Protein AF-A0A7V9B1D2-F1 (afdb_monomer_lite)

Secondary structure (DSSP, 8-state):
--EEE--SEE-STTHHHHHHHHHHHHHHHHHHH---EEEEES---SSSEEHHHHHHHHHHS-TT---EEEEEE-HHHHHTSS-HHHHHHHHHHHHHHTT-EEEEETTS---TTS-HHHHHHHHTTTEEEEEEE--------HHHHHHHHHHHHHHHTT--SEEEEEPPP-TT--HHHHHHHHHHHHHHHHHHHHHHHHHHHHHHH-GGGG--TT-----

Radius of gyration: 19.44 Å; chains: 1; bounding box: 44×59×49 Å

Foldseek 3Di:
DAEEEDEQFQDDPPLVVVLVVVVVVQVCCQVPVVHQEYEYEPDDDDDGHGVPVVVVCVVPVDPDRNYAYEYEDELQVLLPDPDSPVVLVVRVVVCVVVVHAYEYELQPQHALSRPLLVSCVSRQVRYAEYEDEPDPDPDDDRSNVSVVVNVVSCVVVVPPHYYHYDFDDPPPDDPVVVVVSVVVVVVVVVVVVVVVVVLVVVCVVPVVSVDDPDDDDDD

Structure (mmCIF, N/CA/C/O backbone):
data_AF-A0A7V9B1D2-F1
#
_entry.id   AF-A0A7V9B1D2-F1
#
loop_
_atom_site.group_PDB
_atom_site.id
_atom_site.type_symbol
_atom_site.label_atom_id
_atom_site.label_alt_id
_atom_site.label_comp_id
_atom_site.label_asym_id
_atom_site.label_entity_id
_atom_site.label_seq_id
_atom_site.pdbx_PDB_ins_code
_atom_site.Cartn_x
_atom_site.Cartn_y
_atom_site.Cartn_z
_atom_site.occupancy
_atom_site.B_iso_or_equiv
_atom_site.auth_seq_id
_atom_site.auth_comp_id
_atom_site.auth_asym_id
_atom_site.auth_atom_id
_atom_site.pdbx_PDB_model_num
ATOM 1 N N . MET A 1 1 ? -15.158 1.309 -1.929 1.00 71.38 1 MET A N 1
ATOM 2 C CA . MET A 1 1 ? -13.691 1.499 -2.055 1.00 71.38 1 MET A CA 1
ATOM 3 C C . MET A 1 1 ? -13.109 1.530 -0.649 1.00 71.38 1 MET A C 1
ATOM 5 O O . MET A 1 1 ? -13.498 2.414 0.092 1.00 71.38 1 MET A O 1
ATOM 9 N N . ARG A 1 2 ? -12.258 0.577 -0.236 1.00 85.56 2 ARG A N 1
ATOM 10 C CA . ARG A 1 2 ? -11.758 0.503 1.160 1.00 85.56 2 ARG A CA 1
ATOM 11 C C . ARG A 1 2 ? -10.474 1.305 1.392 1.00 85.56 2 ARG A C 1
ATOM 13 O O . ARG A 1 2 ? -10.312 1.877 2.469 1.00 85.56 2 ARG A O 1
ATOM 20 N N . SER A 1 3 ? -9.610 1.399 0.385 1.00 89.56 3 SER A N 1
ATOM 21 C CA . SER A 1 3 ? -8.355 2.150 0.434 1.00 89.56 3 SER A CA 1
ATOM 22 C C . SER A 1 3 ? -8.165 3.042 -0.796 1.00 89.56 3 SER A C 1
ATOM 24 O O . SER A 1 3 ? -8.776 2.808 -1.839 1.00 89.56 3 SER A O 1
ATOM 26 N N . CYS A 1 4 ? -7.342 4.085 -0.666 1.00 90.69 4 CYS A N 1
ATOM 27 C CA . CYS A 1 4 ? -7.021 5.019 -1.744 1.00 90.69 4 CYS A CA 1
ATOM 28 C C . CYS A 1 4 ? -5.531 5.373 -1.713 1.00 90.69 4 CYS A C 1
ATOM 30 O O . CYS A 1 4 ? -5.029 5.852 -0.698 1.00 90.69 4 CYS A O 1
ATOM 32 N N . TRP A 1 5 ? -4.834 5.137 -2.824 1.00 91.44 5 TRP A N 1
ATOM 33 C CA . TRP A 1 5 ? -3.423 5.479 -2.996 1.00 91.44 5 TRP A CA 1
ATOM 34 C C . TRP A 1 5 ? -3.311 6.876 -3.590 1.00 91.44 5 TRP A C 1
ATOM 36 O O . TRP A 1 5 ? -3.848 7.134 -4.666 1.00 91.44 5 TRP A O 1
ATOM 46 N N . LEU A 1 6 ? -2.619 7.771 -2.894 1.00 90.81 6 LEU A N 1
ATOM 47 C CA . LEU A 1 6 ? -2.444 9.155 -3.316 1.00 90.81 6 LEU A CA 1
ATOM 48 C C . LEU A 1 6 ? -0.975 9.430 -3.652 1.00 90.81 6 LEU A C 1
ATOM 50 O O . LEU A 1 6 ? -0.085 8.811 -3.070 1.00 90.81 6 LEU A O 1
ATOM 54 N N . PRO A 1 7 ? -0.685 10.373 -4.564 1.00 89.19 7 PRO A N 1
ATOM 55 C CA . PRO A 1 7 ? 0.686 10.804 -4.785 1.00 89.19 7 PRO A CA 1
ATOM 56 C C . PRO A 1 7 ? 1.214 11.522 -3.539 1.00 89.19 7 PRO A C 1
ATOM 58 O O . PRO A 1 7 ? 0.466 12.213 -2.848 1.00 89.19 7 PRO A O 1
ATOM 61 N N . ALA A 1 8 ? 2.516 11.429 -3.275 1.00 87.50 8 ALA A N 1
ATOM 62 C CA . ALA A 1 8 ? 3.118 12.187 -2.179 1.00 87.50 8 ALA A CA 1
ATOM 63 C C . ALA A 1 8 ? 3.155 13.703 -2.468 1.00 87.50 8 ALA A C 1
ATOM 65 O O . ALA A 1 8 ? 3.011 14.506 -1.544 1.00 87.50 8 ALA A O 1
ATOM 66 N N . ILE A 1 9 ? 3.266 14.105 -3.744 1.00 89.25 9 ILE A N 1
ATOM 67 C CA . ILE A 1 9 ? 3.174 15.503 -4.192 1.00 89.25 9 ILE A CA 1
ATOM 68 C C . ILE A 1 9 ? 2.213 15.620 -5.379 1.00 89.25 9 ILE A C 1
ATOM 70 O O . ILE A 1 9 ? 2.335 14.899 -6.366 1.00 89.25 9 ILE A O 1
ATOM 74 N N . VAL A 1 10 ? 1.304 16.596 -5.325 1.00 86.56 10 VAL A N 1
ATOM 75 C CA . VAL A 1 10 ? 0.550 17.052 -6.503 1.00 86.56 10 VAL A CA 1
ATOM 76 C C . VAL A 1 10 ? 1.323 18.205 -7.146 1.00 86.56 10 VAL A C 1
ATOM 78 O O . VAL A 1 10 ? 1.292 19.331 -6.649 1.00 86.56 10 VAL A O 1
ATOM 81 N N . GLY A 1 11 ? 2.056 17.918 -8.225 1.00 86.69 11 GLY A N 1
ATOM 82 C CA . GLY A 1 11 ? 2.865 18.892 -8.977 1.00 86.69 11 GLY A CA 1
ATOM 83 C C . GLY A 1 11 ? 2.143 19.486 -10.191 1.00 86.69 11 GLY A C 1
ATOM 84 O O . GLY A 1 11 ? 1.013 19.099 -10.482 1.00 86.69 11 GLY A O 1
ATOM 85 N N . GLY A 1 12 ? 2.794 20.410 -10.911 1.00 84.62 12 GLY A N 1
ATOM 86 C CA . GLY A 1 12 ? 2.327 20.984 -12.187 1.00 84.62 12 GLY A CA 1
ATOM 87 C C . GLY A 1 12 ? 1.407 22.220 -12.081 1.00 84.62 12 GLY A C 1
ATOM 88 O O . GLY A 1 12 ? 1.057 22.647 -10.975 1.00 84.62 12 GLY A O 1
ATOM 89 N N . PRO A 1 13 ? 0.965 22.799 -13.218 1.00 81.94 13 PRO A N 1
ATOM 90 C CA . PRO A 1 13 ? 0.071 23.964 -13.232 1.00 81.94 13 PRO A CA 1
ATOM 91 C C . PRO A 1 13 ? -1.239 23.633 -12.514 1.00 81.94 13 PRO A C 1
ATOM 93 O O . PRO A 1 13 ? -1.718 22.510 -12.625 1.00 81.94 13 PRO A O 1
ATOM 96 N N . PHE A 1 14 ? -1.821 24.563 -11.754 1.00 87.38 14 PHE A N 1
ATOM 97 C CA . PHE A 1 14 ? -3.037 24.332 -10.949 1.00 87.38 14 PHE A CA 1
ATOM 98 C C . PHE A 1 14 ? -2.928 23.237 -9.865 1.00 87.38 14 PHE A C 1
ATOM 100 O O . PHE A 1 14 ? -3.953 22.718 -9.415 1.00 87.38 14 PHE A O 1
ATOM 107 N N . ALA A 1 15 ? -1.717 22.900 -9.400 1.00 85.62 15 ALA A N 1
ATOM 108 C CA . ALA A 1 15 ? -1.479 21.905 -8.345 1.00 85.62 15 ALA A CA 1
ATOM 109 C C . ALA A 1 15 ? -2.408 22.056 -7.125 1.00 85.62 15 ALA A C 1
ATOM 111 O O . ALA A 1 15 ? -3.009 21.081 -6.682 1.00 85.62 15 ALA A O 1
ATOM 112 N N . ARG A 1 16 ? -2.606 23.288 -6.632 1.00 87.75 16 ARG A N 1
ATOM 113 C CA . ARG A 1 16 ? -3.509 23.581 -5.502 1.00 87.75 16 ARG A CA 1
ATOM 114 C C . ARG A 1 16 ? -4.964 23.202 -5.785 1.00 87.75 16 ARG A C 1
ATOM 116 O O . ARG A 1 16 ? -5.611 22.598 -4.936 1.00 87.75 16 ARG A O 1
ATOM 123 N N . ARG A 1 17 ? -5.473 23.506 -6.986 1.00 84.81 17 ARG A N 1
ATOM 124 C CA . ARG A 1 17 ? -6.851 23.175 -7.386 1.00 84.81 17 ARG A CA 1
ATOM 125 C C . ARG A 1 17 ? -7.045 21.662 -7.497 1.00 84.81 17 ARG A C 1
ATOM 127 O O . ARG A 1 17 ? -8.066 21.156 -7.037 1.00 84.81 17 ARG A O 1
ATOM 134 N N . ARG A 1 18 ? -6.065 20.940 -8.057 1.00 86.00 18 ARG A N 1
ATOM 135 C CA . ARG A 1 18 ? -6.087 19.467 -8.116 1.00 86.00 18 ARG A CA 1
ATOM 136 C C . ARG A 1 18 ? -5.995 18.832 -6.735 1.00 86.00 18 ARG A C 1
ATOM 138 O O . ARG A 1 18 ? -6.777 17.934 -6.454 1.00 86.00 18 ARG A O 1
ATOM 145 N N . ALA A 1 19 ? -5.110 19.323 -5.868 1.00 87.56 19 ALA A N 1
ATOM 146 C CA . ALA A 1 19 ? -5.020 18.854 -4.490 1.00 87.56 19 ALA A CA 1
ATOM 147 C C . ALA A 1 19 ? -6.359 19.050 -3.761 1.00 87.56 19 ALA A C 1
ATOM 149 O O . ALA A 1 19 ? -6.890 18.102 -3.198 1.00 87.56 19 ALA A O 1
ATOM 150 N N . ALA A 1 20 ? -6.982 20.229 -3.869 1.00 87.44 20 ALA A N 1
ATOM 151 C CA . ALA A 1 20 ? -8.301 20.477 -3.285 1.00 87.44 20 ALA A CA 1
ATOM 152 C C . ALA A 1 20 ? -9.392 19.543 -3.844 1.00 87.44 20 ALA A C 1
ATOM 154 O O . ALA A 1 20 ? -10.218 19.039 -3.084 1.00 87.44 20 ALA A O 1
ATOM 155 N N . ALA A 1 21 ? -9.395 19.281 -5.155 1.00 85.69 21 ALA A N 1
ATOM 156 C CA . ALA A 1 21 ? -10.324 18.332 -5.768 1.00 85.69 21 ALA A CA 1
ATOM 157 C C . ALA A 1 21 ? -10.107 16.897 -5.264 1.00 85.69 21 ALA A C 1
ATOM 159 O O . ALA A 1 21 ? -11.077 16.209 -4.955 1.00 85.69 21 ALA A O 1
ATOM 160 N N . LEU A 1 22 ? -8.850 16.478 -5.115 1.00 87.56 22 LEU A N 1
ATOM 161 C CA . LEU A 1 22 ? -8.482 15.168 -4.586 1.00 87.56 22 LEU A CA 1
ATOM 162 C C . LEU A 1 22 ? -8.942 14.991 -3.133 1.00 87.56 22 LEU A C 1
ATOM 164 O O . LEU A 1 22 ? -9.470 13.943 -2.781 1.00 87.56 22 LEU A O 1
ATOM 168 N N . LEU A 1 23 ? -8.823 16.026 -2.297 1.00 88.94 23 LEU A N 1
ATOM 169 C CA . LEU A 1 23 ? -9.327 15.978 -0.920 1.00 88.94 23 LEU A CA 1
ATOM 170 C C . LEU A 1 23 ? -10.852 15.895 -0.861 1.00 88.94 23 LEU A C 1
ATOM 172 O O . LEU A 1 23 ? -11.381 15.186 -0.009 1.00 88.94 23 LEU A O 1
ATOM 176 N N . ARG A 1 24 ? -11.565 16.604 -1.748 1.00 87.31 24 ARG A N 1
ATOM 177 C CA . ARG A 1 24 ? -13.027 16.463 -1.854 1.00 87.31 24 ARG A CA 1
ATOM 178 C C . ARG A 1 24 ? -13.403 15.034 -2.226 1.00 87.31 24 ARG A C 1
ATOM 180 O O . ARG A 1 24 ? -14.201 14.435 -1.523 1.00 87.31 24 ARG A O 1
ATOM 187 N N . PHE A 1 25 ? -12.738 14.462 -3.230 1.00 88.62 25 PHE A N 1
ATOM 188 C CA . PHE A 1 25 ? -12.923 13.060 -3.606 1.00 88.62 25 PHE A CA 1
ATOM 189 C C . PHE A 1 25 ? -12.678 12.101 -2.431 1.00 88.62 25 PHE A C 1
ATOM 191 O O . PHE A 1 25 ? -13.460 11.182 -2.209 1.00 88.62 25 PHE A O 1
ATOM 198 N N . VAL A 1 26 ? -11.622 12.322 -1.646 1.00 89.19 26 VAL A N 1
ATOM 199 C CA . VAL A 1 26 ? -11.320 11.511 -0.457 1.00 89.19 26 VAL A CA 1
ATOM 200 C C . VAL A 1 26 ? -12.423 11.623 0.600 1.00 89.19 26 VAL A C 1
ATOM 202 O O . VAL A 1 26 ? -12.823 10.605 1.164 1.00 89.19 26 VAL A O 1
ATOM 205 N N . ARG A 1 27 ? -12.936 12.833 0.860 1.00 87.81 27 ARG A N 1
ATOM 206 C CA . ARG A 1 27 ? -14.052 13.056 1.797 1.00 87.81 27 ARG A CA 1
ATOM 207 C C . ARG A 1 27 ? -15.324 12.364 1.315 1.00 87.81 27 ARG A C 1
ATOM 209 O O . ARG A 1 27 ? -15.895 11.576 2.060 1.00 87.81 27 ARG A O 1
ATOM 216 N N . ASP A 1 28 ? -15.691 12.557 0.053 1.00 87.06 28 ASP A N 1
ATOM 217 C CA . ASP A 1 28 ? -16.855 11.901 -0.548 1.00 87.06 28 ASP A CA 1
ATOM 218 C C . ASP A 1 28 ? -16.710 10.373 -0.514 1.00 87.06 28 ASP A C 1
ATOM 220 O O . ASP A 1 28 ? -17.645 9.653 -0.166 1.00 87.06 28 ASP A O 1
ATOM 224 N N . GLY A 1 29 ? -15.511 9.860 -0.807 1.00 87.44 29 GLY A N 1
ATOM 225 C CA . GLY A 1 29 ? -15.194 8.438 -0.730 1.00 87.44 29 GLY A CA 1
ATOM 226 C C . GLY A 1 29 ? -15.316 7.876 0.688 1.00 87.44 29 GLY A C 1
ATOM 227 O O . GLY A 1 29 ? -15.804 6.759 0.868 1.00 87.44 29 GLY A O 1
ATOM 228 N N . ARG A 1 30 ? -14.913 8.643 1.705 1.00 87.75 30 ARG A N 1
ATOM 229 C CA . ARG A 1 30 ? -15.073 8.287 3.124 1.00 87.75 30 ARG A CA 1
ATOM 230 C C . ARG A 1 30 ? -16.545 8.235 3.515 1.00 87.75 30 ARG A C 1
ATOM 232 O O . ARG A 1 30 ? -16.970 7.242 4.107 1.00 87.75 30 ARG A O 1
ATOM 239 N N . ASP A 1 31 ? -17.291 9.275 3.162 1.00 86.44 31 ASP A N 1
ATOM 240 C CA . ASP A 1 31 ? -18.655 9.498 3.644 1.00 86.44 31 ASP A CA 1
ATOM 241 C C . ASP A 1 31 ? -19.678 8.630 2.900 1.00 86.44 31 ASP A C 1
ATOM 243 O O . ASP A 1 31 ? -20.652 8.180 3.496 1.00 86.44 31 ASP A O 1
ATOM 247 N N . ARG A 1 32 ? -19.444 8.343 1.612 1.00 85.81 32 ARG A N 1
ATOM 248 C CA . ARG A 1 32 ? -20.411 7.644 0.747 1.00 85.81 32 ARG A CA 1
ATOM 249 C C . ARG A 1 32 ?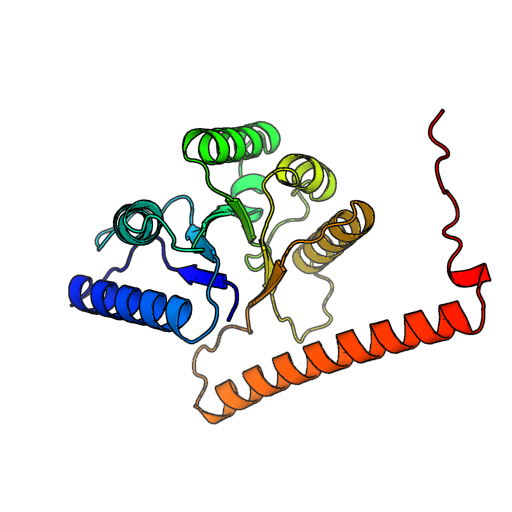 -19.955 6.272 0.262 1.00 85.81 32 ARG A C 1
ATOM 251 O O . ARG A 1 32 ? -20.792 5.424 -0.017 1.00 85.81 32 ARG A O 1
ATOM 258 N N . ALA A 1 33 ? -18.646 6.038 0.135 1.00 83.06 33 ALA A N 1
ATOM 259 C CA . ALA A 1 33 ? -18.105 4.836 -0.519 1.00 83.06 33 ALA A CA 1
ATOM 260 C C . ALA A 1 33 ? -17.313 3.903 0.416 1.00 83.06 33 ALA A C 1
ATOM 262 O O . ALA A 1 33 ? -16.705 2.927 -0.053 1.00 83.06 33 ALA A O 1
ATOM 263 N N . GLY A 1 34 ? -17.312 4.198 1.722 1.00 85.50 34 GLY A N 1
ATOM 264 C CA . GLY A 1 34 ? -16.681 3.377 2.753 1.00 85.50 34 GLY A CA 1
ATOM 265 C C . GLY A 1 34 ? -15.151 3.389 2.722 1.00 85.50 34 GLY A C 1
ATOM 266 O O . GLY A 1 34 ? -14.542 2.389 3.104 1.00 85.50 34 GLY A O 1
ATOM 267 N N . LEU A 1 35 ? -14.524 4.479 2.265 1.00 88.56 35 LEU A N 1
ATOM 268 C CA . LEU A 1 35 ? -13.070 4.642 2.342 1.00 88.56 35 LEU A CA 1
ATOM 269 C C . LEU A 1 35 ? -12.624 4.662 3.811 1.00 88.56 35 LEU A C 1
ATOM 271 O O . LEU A 1 35 ? -13.170 5.409 4.628 1.00 88.56 35 LEU A O 1
ATOM 275 N N . ARG A 1 36 ? -11.639 3.819 4.137 1.00 88.88 36 ARG A N 1
ATOM 276 C CA . ARG A 1 36 ? -11.102 3.637 5.495 1.00 88.88 36 ARG A CA 1
ATOM 277 C C . ARG A 1 36 ? -9.605 3.868 5.598 1.00 88.88 36 ARG A C 1
ATOM 279 O O . ARG A 1 36 ? -9.142 4.183 6.684 1.00 88.88 36 ARG A O 1
ATOM 286 N N . THR A 1 37 ? -8.858 3.776 4.502 1.00 91.75 37 THR A N 1
ATOM 287 C CA . THR A 1 37 ? -7.405 3.975 4.552 1.00 91.75 37 THR A CA 1
ATOM 288 C C . THR A 1 37 ? -6.907 4.803 3.380 1.00 91.75 37 THR A C 1
ATOM 290 O O . THR A 1 37 ? -7.215 4.513 2.225 1.00 91.75 37 THR A O 1
ATOM 293 N N . ILE A 1 38 ? -6.098 5.814 3.667 1.00 93.38 38 ILE A N 1
ATOM 294 C CA . ILE A 1 38 ? -5.325 6.534 2.657 1.00 93.38 38 ILE A CA 1
ATOM 295 C C . ILE A 1 38 ? -3.898 6.017 2.704 1.00 93.38 38 ILE A C 1
ATOM 297 O O . ILE A 1 38 ? -3.328 5.896 3.782 1.00 93.38 38 ILE A O 1
ATOM 301 N N . VAL A 1 39 ? -3.323 5.731 1.542 1.00 94.38 39 VAL A N 1
ATOM 302 C CA . VAL A 1 39 ? -1.936 5.300 1.410 1.00 94.38 39 VAL A CA 1
ATOM 303 C C . VAL A 1 39 ? -1.128 6.405 0.741 1.00 94.38 39 VAL A C 1
ATOM 305 O O . VAL A 1 39 ? -1.501 6.876 -0.336 1.00 94.38 39 VAL A O 1
ATOM 308 N N . LEU A 1 40 ? -0.021 6.802 1.367 1.00 92.06 40 LEU A N 1
ATOM 309 C CA . LEU A 1 40 ? 0.922 7.780 0.826 1.00 92.06 40 LEU A CA 1
ATOM 310 C C . LEU A 1 40 ? 2.324 7.182 0.680 1.00 92.06 40 LEU A C 1
ATOM 312 O O . LEU A 1 40 ? 2.785 6.507 1.599 1.00 92.06 40 LEU A O 1
ATOM 316 N N . PRO A 1 41 ? 3.051 7.474 -0.411 1.00 88.75 41 PRO A N 1
ATOM 317 C CA . PRO A 1 41 ? 4.480 7.204 -0.493 1.00 88.75 41 PRO A CA 1
ATOM 318 C C . PRO A 1 41 ? 5.237 7.902 0.637 1.00 88.75 41 PRO A C 1
ATOM 320 O O . PRO A 1 41 ? 4.920 9.043 0.981 1.00 88.75 41 PRO A O 1
ATOM 323 N N . ARG A 1 42 ? 6.261 7.232 1.180 1.00 78.25 42 ARG A N 1
ATOM 324 C CA . ARG A 1 42 ? 7.095 7.761 2.271 1.00 78.25 42 ARG A CA 1
ATOM 325 C C . ARG A 1 42 ? 7.711 9.119 1.940 1.00 78.25 42 ARG A C 1
ATOM 327 O O . ARG A 1 42 ? 7.768 9.998 2.794 1.00 78.25 42 ARG A O 1
ATOM 334 N N . THR A 1 43 ? 8.178 9.288 0.713 1.00 68.00 43 THR A N 1
ATOM 335 C CA . THR A 1 43 ? 8.881 10.491 0.279 1.00 68.00 43 THR A CA 1
ATOM 336 C C . THR A 1 43 ? 8.548 10.794 -1.171 1.00 68.00 43 THR A C 1
ATOM 338 O O . THR A 1 43 ? 8.512 9.914 -2.025 1.00 68.00 43 THR A O 1
ATOM 341 N N . ALA A 1 44 ? 8.349 12.074 -1.462 1.00 64.56 44 ALA A N 1
ATOM 342 C CA . ALA A 1 44 ? 8.538 12.603 -2.800 1.00 64.56 44 ALA A CA 1
ATOM 343 C C . ALA A 1 44 ? 9.326 13.901 -2.682 1.00 64.56 44 ALA A C 1
ATOM 345 O O . ALA A 1 44 ? 9.048 14.732 -1.817 1.00 64.56 44 ALA A O 1
ATOM 346 N N . ALA A 1 45 ? 10.319 14.050 -3.548 1.00 62.84 45 ALA A N 1
ATOM 347 C CA . ALA A 1 45 ? 11.014 15.304 -3.765 1.00 62.84 45 ALA A CA 1
ATOM 348 C C . ALA A 1 45 ? 10.379 15.997 -4.975 1.00 62.84 45 ALA A C 1
ATOM 350 O O . ALA A 1 45 ? 10.058 15.345 -5.969 1.00 62.84 45 ALA A O 1
ATOM 351 N N . GLY A 1 46 ? 10.175 17.311 -4.901 1.00 71.44 46 GLY A N 1
ATOM 352 C CA . GLY A 1 46 ? 9.671 18.073 -6.041 1.00 71.44 46 GLY A CA 1
ATOM 353 C C . GLY A 1 46 ? 8.903 19.333 -5.666 1.00 71.44 46 GLY A C 1
ATOM 354 O O . GLY A 1 46 ? 8.611 19.598 -4.501 1.00 71.44 46 GLY A O 1
ATOM 355 N N . ARG A 1 47 ? 8.562 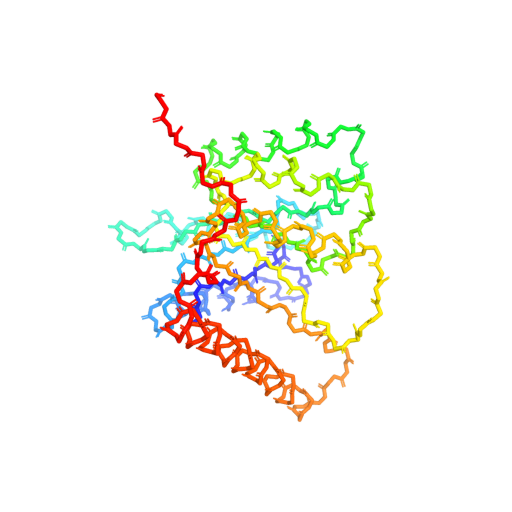20.124 -6.689 1.00 79.56 47 ARG A N 1
ATOM 356 C CA . ARG A 1 47 ? 7.715 21.315 -6.549 1.00 79.56 47 ARG A CA 1
ATOM 357 C C . ARG A 1 47 ? 6.240 20.924 -6.665 1.00 79.56 47 ARG A C 1
ATOM 359 O O . ARG A 1 47 ? 5.830 20.331 -7.661 1.00 79.56 47 ARG A O 1
ATOM 366 N N . GLY A 1 48 ? 5.429 21.295 -5.677 1.00 86.25 48 GLY A N 1
ATOM 367 C CA . GLY A 1 48 ? 3.988 21.041 -5.687 1.00 86.25 48 GLY A CA 1
ATOM 368 C C . GLY A 1 48 ? 3.356 21.132 -4.302 1.00 86.25 48 GLY A C 1
ATOM 369 O O . GLY A 1 48 ? 3.950 21.674 -3.374 1.00 86.25 48 GLY A O 1
ATOM 370 N N . VAL A 1 49 ? 2.136 20.611 -4.175 1.00 85.12 49 VAL A N 1
ATOM 371 C CA . VAL A 1 49 ? 1.435 20.515 -2.888 1.00 85.12 49 VAL A CA 1
ATOM 372 C C . VAL A 1 49 ? 1.783 19.178 -2.225 1.00 85.12 49 VAL A C 1
ATOM 374 O O . VAL A 1 49 ? 1.455 18.138 -2.804 1.00 85.12 49 VAL A O 1
ATOM 377 N N . PRO A 1 50 ? 2.429 19.175 -1.043 1.00 89.00 50 PRO A N 1
ATOM 378 C CA . PRO A 1 50 ? 2.726 17.947 -0.314 1.00 89.00 50 PRO A CA 1
ATOM 379 C C . PRO A 1 50 ? 1.446 17.373 0.298 1.00 89.00 50 PRO A C 1
ATOM 381 O O . PRO A 1 50 ? 0.773 18.038 1.084 1.00 89.00 50 PRO A O 1
ATOM 384 N N . MET A 1 51 ? 1.119 16.125 -0.031 1.00 88.75 51 MET A N 1
ATOM 385 C CA . MET A 1 51 ? -0.141 15.512 0.400 1.00 88.75 51 MET A CA 1
ATOM 386 C C . MET A 1 51 ? -0.111 15.022 1.848 1.00 88.75 51 MET A C 1
ATOM 388 O O . MET A 1 51 ? -1.164 14.954 2.472 1.00 88.75 51 MET A O 1
ATOM 392 N N . ALA A 1 52 ? 1.067 14.732 2.413 1.00 85.81 52 ALA A N 1
ATOM 393 C CA . ALA A 1 52 ? 1.196 14.210 3.777 1.00 85.81 52 ALA A CA 1
ATOM 394 C C . ALA A 1 52 ? 0.551 15.123 4.830 1.00 85.81 52 ALA A C 1
ATOM 396 O O . ALA A 1 52 ? -0.295 14.675 5.601 1.00 85.81 52 ALA A O 1
ATOM 397 N N . LYS A 1 53 ? 0.887 16.420 4.816 1.00 82.25 53 LYS A N 1
ATOM 398 C CA . LYS A 1 53 ? 0.301 17.399 5.744 1.00 82.25 53 LYS A CA 1
ATOM 399 C C . LYS A 1 53 ? -1.211 17.514 5.542 1.00 82.25 53 LYS A C 1
ATOM 401 O O . LYS A 1 53 ? -1.979 17.438 6.493 1.00 82.25 53 LYS A O 1
ATOM 406 N N . THR A 1 54 ? -1.628 17.642 4.288 1.00 82.19 54 THR A N 1
ATOM 407 C CA . THR A 1 54 ? -3.022 17.893 3.921 1.00 82.19 54 THR A CA 1
ATOM 408 C C . THR A 1 54 ? -3.945 16.710 4.221 1.00 82.19 54 THR A C 1
ATOM 410 O O . THR A 1 54 ? -5.090 16.897 4.621 1.00 82.19 54 THR A O 1
ATOM 413 N N . VAL A 1 55 ? -3.459 15.480 4.052 1.00 85.25 55 VAL A N 1
ATOM 414 C CA . VAL A 1 55 ? -4.200 14.264 4.407 1.00 85.25 55 VAL A CA 1
ATOM 415 C C . VAL A 1 55 ? -4.254 14.079 5.918 1.00 85.25 55 VAL A C 1
ATOM 417 O O . VAL A 1 55 ? -5.298 13.695 6.436 1.00 85.25 55 VAL A O 1
ATOM 420 N N . ARG A 1 56 ? -3.173 14.393 6.640 1.00 82.44 56 ARG A N 1
ATOM 421 C CA . ARG A 1 56 ? -3.143 14.274 8.102 1.00 82.44 56 ARG A CA 1
ATOM 422 C C . ARG A 1 56 ? -4.198 15.146 8.780 1.00 82.44 56 ARG A C 1
ATOM 424 O O . ARG A 1 56 ? -4.821 14.718 9.744 1.00 82.44 56 ARG A O 1
ATOM 431 N N . GLU A 1 57 ? -4.459 16.338 8.253 1.00 79.88 57 GLU A N 1
ATOM 432 C CA . GLU A 1 57 ? -5.551 17.193 8.739 1.00 79.88 57 GLU A CA 1
ATOM 433 C C . GLU A 1 57 ? -6.927 16.507 8.605 1.00 79.88 57 GLU A C 1
ATOM 435 O O . GLU A 1 57 ? -7.787 16.675 9.468 1.00 79.88 57 GLU A O 1
ATOM 440 N N . LEU A 1 58 ? -7.129 15.669 7.578 1.00 77.56 58 LEU A N 1
ATOM 441 C CA . LEU A 1 58 ? -8.366 14.896 7.403 1.00 77.56 58 LEU A CA 1
ATOM 442 C C . LEU A 1 58 ? -8.505 13.742 8.401 1.00 77.56 58 LEU A C 1
ATOM 444 O O . LEU A 1 58 ? -9.638 13.394 8.743 1.00 77.56 58 LEU A O 1
ATOM 448 N N . THR A 1 59 ? -7.386 13.150 8.830 1.00 77.25 59 THR A N 1
ATOM 449 C CA . THR A 1 59 ? -7.366 11.996 9.742 1.00 77.25 59 THR A CA 1
ATOM 450 C C . THR A 1 59 ? -7.357 12.410 11.215 1.00 77.25 59 THR A C 1
ATOM 452 O O . THR A 1 59 ? -7.956 11.721 12.030 1.00 77.25 59 THR A O 1
ATOM 455 N N . VAL A 1 60 ? -6.727 13.540 11.565 1.00 72.12 60 VAL A N 1
ATOM 456 C CA . VAL A 1 60 ? -6.625 14.050 12.950 1.00 72.12 60 VAL A CA 1
ATOM 457 C C . VAL A 1 60 ? -7.828 14.919 13.340 1.00 72.12 60 VAL A C 1
ATOM 459 O O . VAL A 1 60 ? -8.282 14.870 14.477 1.00 72.12 60 VAL A O 1
ATOM 462 N N . GLY A 1 61 ? -8.369 15.712 12.408 1.00 55.44 61 GLY A N 1
ATOM 463 C CA . GLY A 1 61 ? -9.350 16.764 12.709 1.00 55.44 61 GLY A CA 1
ATOM 464 C C . GLY A 1 61 ? -10.795 16.311 12.947 1.00 55.44 61 GLY A C 1
ATOM 465 O O . GLY A 1 61 ? -11.661 17.156 13.136 1.00 55.44 61 GLY A O 1
ATOM 466 N N . ASN A 1 62 ? -11.092 15.011 12.921 1.00 52.44 62 ASN A N 1
ATOM 467 C CA . ASN A 1 62 ? -12.452 14.504 13.097 1.00 52.44 62 ASN A CA 1
ATOM 468 C C . ASN A 1 62 ? -12.454 13.442 14.197 1.00 52.44 62 ASN A C 1
ATOM 470 O O . ASN A 1 62 ? -12.085 12.297 13.929 1.00 52.44 62 ASN A O 1
ATOM 474 N N . ALA A 1 63 ? -12.904 13.816 15.400 1.00 44.31 63 ALA A N 1
ATOM 475 C CA . ALA A 1 63 ? -13.028 12.994 16.616 1.00 44.31 63 ALA A CA 1
ATOM 476 C C . ALA A 1 63 ? -14.062 11.839 16.506 1.00 44.31 63 ALA A C 1
ATOM 478 O O . ALA A 1 63 ? -14.850 11.580 17.406 1.00 44.31 63 ALA A O 1
ATOM 479 N N . GLY A 1 64 ? -14.066 11.150 15.368 1.00 51.72 64 GLY A N 1
ATOM 480 C CA . GLY A 1 64 ? -14.987 10.083 14.987 1.00 51.72 64 GLY A CA 1
ATOM 481 C C . GLY A 1 64 ? -14.772 9.565 13.558 1.00 51.72 64 GLY A C 1
ATOM 482 O O . GLY A 1 64 ? -15.498 8.675 13.118 1.00 51.72 64 GLY A O 1
ATOM 483 N N . SER A 1 65 ? -13.798 10.086 12.791 1.00 58.81 65 SER A N 1
ATOM 484 C CA . SER A 1 65 ? -13.572 9.586 11.432 1.00 58.81 65 SER A CA 1
ATOM 485 C C . SER A 1 65 ? -12.733 8.309 11.424 1.00 58.81 65 SER A C 1
ATOM 487 O O . SER A 1 65 ? -11.574 8.300 11.816 1.00 58.81 65 SER A O 1
ATOM 489 N N . SER A 1 66 ? -13.320 7.244 10.885 1.00 70.62 66 SER A N 1
ATOM 490 C CA . SER A 1 66 ? -12.714 5.925 10.624 1.00 70.62 66 SER A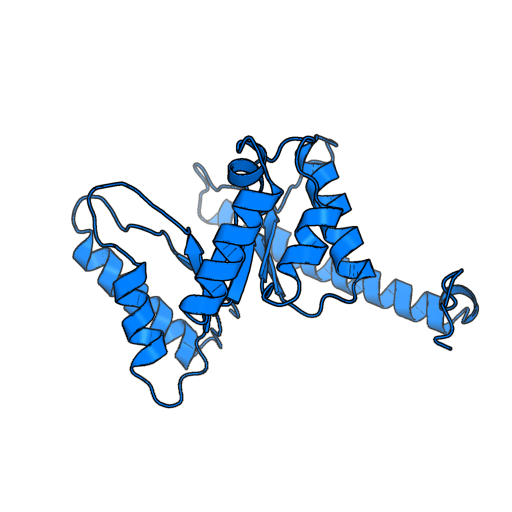 CA 1
ATOM 491 C C . SER A 1 66 ? -11.554 5.892 9.604 1.00 70.62 66 SER A C 1
ATOM 493 O O . SER A 1 66 ? -11.230 4.822 9.087 1.00 70.62 66 SER A O 1
ATOM 495 N N . LEU A 1 67 ? -10.973 7.043 9.248 1.00 86.19 67 LEU A N 1
ATOM 496 C CA . LEU A 1 67 ? -10.005 7.157 8.159 1.00 86.19 67 LEU A CA 1
ATOM 497 C C . LEU A 1 67 ? -8.572 7.080 8.696 1.00 86.19 67 LEU A C 1
ATOM 499 O O . LEU A 1 67 ? -8.093 8.010 9.338 1.00 86.19 67 LEU A O 1
ATOM 503 N N . ARG A 1 68 ? -7.890 5.973 8.407 1.00 89.19 68 ARG A N 1
ATOM 504 C CA . ARG A 1 68 ? -6.497 5.718 8.786 1.00 89.19 68 ARG A CA 1
ATOM 505 C C . ARG A 1 68 ? -5.527 6.176 7.707 1.00 89.19 68 ARG A C 1
ATOM 507 O O . ARG A 1 68 ? -5.860 6.188 6.518 1.00 89.19 68 ARG A O 1
ATOM 514 N N . LEU A 1 69 ? -4.311 6.501 8.126 1.00 91.44 69 LEU A N 1
ATOM 515 C CA . LEU A 1 69 ? -3.206 6.805 7.231 1.00 91.44 69 LEU A CA 1
ATOM 516 C C . LEU A 1 69 ? -2.217 5.642 7.226 1.00 91.44 69 LEU A C 1
ATOM 518 O O . LEU A 1 69 ? -1.801 5.177 8.283 1.00 91.44 69 LEU A O 1
ATOM 522 N N . ALA A 1 70 ? -1.836 5.198 6.034 1.00 93.88 70 ALA A N 1
ATOM 523 C CA . ALA A 1 70 ? -0.790 4.217 5.830 1.00 93.88 70 ALA A CA 1
ATOM 524 C C . ALA A 1 70 ? 0.350 4.803 4.994 1.00 93.88 70 ALA A C 1
ATOM 526 O O . ALA A 1 70 ? 0.120 5.575 4.057 1.00 93.88 70 ALA A O 1
ATOM 527 N N . VAL A 1 71 ? 1.577 4.397 5.305 1.00 93.62 71 VAL A N 1
ATOM 528 C CA . VAL A 1 71 ? 2.751 4.706 4.489 1.00 93.62 71 VAL A CA 1
ATOM 529 C C . VAL A 1 71 ? 3.064 3.545 3.552 1.00 93.62 71 VAL A C 1
ATOM 531 O O . VAL A 1 71 ? 3.105 2.388 3.972 1.00 93.62 71 VAL A O 1
ATOM 534 N N . ALA A 1 72 ? 3.272 3.851 2.274 1.00 94.31 72 ALA A N 1
ATOM 535 C CA . ALA A 1 72 ? 3.709 2.873 1.297 1.00 94.31 72 ALA A CA 1
ATOM 536 C C . ALA A 1 72 ? 5.190 2.551 1.496 1.00 94.31 72 ALA A C 1
ATOM 538 O O . ALA A 1 72 ? 6.043 3.444 1.527 1.00 94.31 72 ALA A O 1
ATOM 539 N N . VAL A 1 73 ? 5.466 1.261 1.590 1.00 93.44 73 VAL A N 1
ATOM 540 C CA . VAL A 1 73 ? 6.790 0.668 1.605 1.00 93.44 73 VAL A CA 1
ATOM 541 C C . VAL A 1 73 ? 7.018 0.027 0.245 1.00 93.44 73 VAL A C 1
ATOM 543 O O . VAL A 1 73 ? 6.287 -0.883 -0.145 1.00 93.44 73 VAL A O 1
ATOM 546 N N . ASP A 1 74 ? 8.031 0.523 -0.456 1.00 90.88 74 ASP A N 1
ATOM 547 C CA . ASP A 1 74 ? 8.468 0.021 -1.755 1.00 90.88 74 ASP A CA 1
ATOM 548 C C . ASP A 1 74 ? 9.603 -1.006 -1.557 1.00 90.88 74 ASP A C 1
ATOM 550 O O . ASP A 1 74 ? 10.695 -0.629 -1.107 1.00 90.88 74 ASP A O 1
ATOM 554 N N . PRO A 1 75 ? 9.373 -2.297 -1.861 1.00 90.19 75 PRO A N 1
ATOM 555 C CA . PRO A 1 75 ? 10.404 -3.327 -1.806 1.00 90.19 75 PRO A CA 1
ATOM 556 C C . PRO A 1 75 ? 11.599 -3.030 -2.708 1.00 90.19 75 PRO A C 1
ATOM 558 O O . PRO A 1 75 ? 12.723 -3.329 -2.318 1.00 90.19 75 PRO A O 1
ATOM 561 N N . ALA A 1 76 ? 11.389 -2.429 -3.883 1.00 87.75 76 ALA A N 1
ATOM 562 C CA . ALA A 1 76 ? 12.466 -2.113 -4.814 1.00 87.75 76 ALA A CA 1
ATOM 563 C C . ALA A 1 76 ? 13.405 -1.061 -4.210 1.00 87.75 76 ALA A C 1
ATOM 565 O O . ALA A 1 76 ? 14.627 -1.228 -4.221 1.00 87.75 76 ALA A O 1
ATOM 566 N N . ALA A 1 77 ? 12.833 -0.026 -3.589 1.00 87.12 77 ALA A N 1
ATOM 567 C CA . ALA A 1 77 ? 13.600 0.965 -2.844 1.00 87.12 77 ALA A CA 1
ATOM 568 C C . ALA A 1 77 ? 14.360 0.332 -1.667 1.00 87.12 77 ALA A C 1
ATOM 570 O O . ALA A 1 77 ? 15.525 0.660 -1.454 1.00 87.12 77 ALA A O 1
ATOM 571 N N . ILE A 1 78 ? 13.743 -0.595 -0.920 1.00 88.69 78 ILE A N 1
ATOM 572 C CA . ILE A 1 78 ? 14.427 -1.277 0.189 1.00 88.69 78 ILE A CA 1
ATOM 573 C C . ILE A 1 78 ? 15.554 -2.184 -0.307 1.00 88.69 78 ILE A C 1
ATOM 575 O O . ILE A 1 78 ? 16.643 -2.153 0.266 1.00 88.69 78 ILE A O 1
ATOM 579 N N . ALA A 1 79 ? 15.316 -2.970 -1.354 1.00 88.12 79 ALA A N 1
ATOM 580 C CA . ALA A 1 79 ? 16.297 -3.888 -1.924 1.00 88.12 79 ALA A CA 1
ATOM 581 C C . ALA A 1 79 ? 17.552 -3.157 -2.430 1.00 88.12 79 ALA A C 1
ATOM 583 O O . ALA A 1 79 ? 18.639 -3.727 -2.412 1.00 88.12 79 ALA A O 1
ATOM 584 N N . ALA A 1 80 ? 17.422 -1.883 -2.819 1.00 86.56 80 ALA A N 1
ATOM 585 C CA . ALA A 1 80 ? 18.545 -1.033 -3.206 1.00 86.56 80 ALA A CA 1
ATOM 586 C C . ALA A 1 80 ? 19.410 -0.550 -2.019 1.00 86.56 80 ALA A C 1
ATOM 588 O O . ALA A 1 80 ? 20.522 -0.057 -2.224 1.00 86.56 80 ALA A O 1
ATOM 589 N N . HIS A 1 81 ? 18.943 -0.665 -0.770 1.00 87.62 81 HIS A N 1
ATOM 590 C CA . HIS A 1 81 ? 19.746 -0.299 0.396 1.00 87.62 81 HIS A CA 1
ATOM 591 C C . HIS A 1 81 ? 20.789 -1.372 0.730 1.00 87.62 81 HIS A C 1
ATOM 593 O O . HIS A 1 81 ? 20.502 -2.564 0.739 1.00 87.62 81 HIS A O 1
ATOM 599 N N . ARG A 1 82 ? 21.976 -0.926 1.174 1.00 88.25 82 ARG A N 1
ATOM 600 C CA . ARG A 1 82 ? 23.043 -1.809 1.694 1.00 88.25 82 ARG A CA 1
ATOM 601 C C . ARG A 1 82 ? 22.585 -2.733 2.829 1.00 88.25 82 ARG A C 1
ATOM 603 O O . ARG A 1 82 ? 23.148 -3.802 3.007 1.00 88.25 82 ARG A O 1
ATOM 610 N N . SER A 1 83 ? 21.596 -2.302 3.614 1.00 92.06 83 SER A N 1
ATOM 611 C CA . SER A 1 83 ? 20.982 -3.092 4.684 1.00 92.06 83 SER A CA 1
ATOM 612 C C . SER A 1 83 ? 19.463 -2.970 4.603 1.00 92.06 83 SER A C 1
ATOM 614 O O . SER A 1 83 ? 18.880 -1.976 5.054 1.00 92.06 83 SER A O 1
ATOM 616 N N . GLN A 1 84 ? 18.816 -4.001 4.055 1.00 92.44 84 GLN A N 1
ATOM 617 C CA . GLN A 1 84 ? 17.354 -4.082 3.964 1.00 92.44 84 GLN A CA 1
ATOM 618 C C . GLN A 1 84 ? 16.710 -4.049 5.353 1.00 92.44 84 GLN A C 1
ATOM 620 O O . GLN A 1 84 ? 15.731 -3.337 5.580 1.00 92.44 84 GLN A O 1
ATOM 625 N N . ARG A 1 85 ? 17.319 -4.742 6.327 1.00 93.31 85 ARG A N 1
ATOM 626 C CA . ARG A 1 85 ? 16.880 -4.742 7.728 1.00 93.31 85 ARG A CA 1
ATOM 627 C C . ARG A 1 85 ? 16.840 -3.331 8.310 1.00 93.31 85 ARG A C 1
ATOM 629 O O . ARG A 1 85 ? 15.838 -2.958 8.914 1.00 93.31 85 ARG A O 1
ATOM 636 N N . SER A 1 86 ? 17.905 -2.548 8.140 1.00 92.56 86 SER A N 1
ATOM 637 C CA . SER A 1 86 ? 17.967 -1.183 8.678 1.00 92.56 86 SER A CA 1
ATOM 638 C C . SER A 1 86 ? 16.934 -0.270 8.013 1.00 92.56 86 SER A C 1
ATOM 640 O O . SER A 1 86 ? 16.279 0.515 8.700 1.00 92.56 86 SER A O 1
ATOM 642 N N . ALA A 1 87 ? 16.736 -0.405 6.698 1.00 91.75 87 ALA A N 1
ATOM 643 C CA . ALA A 1 87 ? 15.712 0.339 5.969 1.00 91.75 87 ALA A CA 1
ATOM 644 C C . ALA A 1 87 ? 14.293 -0.013 6.456 1.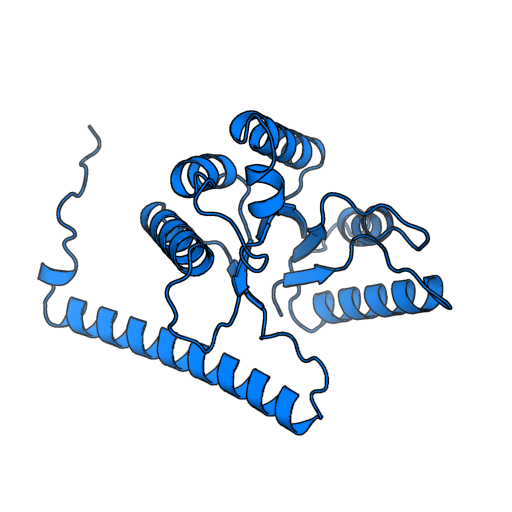00 91.75 87 ALA A C 1
ATOM 646 O O . ALA A 1 87 ? 13.500 0.886 6.744 1.00 91.75 87 ALA A O 1
ATOM 647 N N . LEU A 1 88 ? 13.980 -1.299 6.634 1.00 93.50 88 LEU A N 1
ATOM 648 C CA . LEU A 1 88 ? 12.710 -1.761 7.206 1.00 93.50 88 LEU A CA 1
ATOM 649 C C . LEU A 1 88 ? 12.489 -1.236 8.626 1.00 93.50 88 LEU A C 1
ATOM 651 O O . LEU A 1 88 ? 11.423 -0.712 8.934 1.00 93.50 88 LEU A O 1
ATOM 655 N N . GLN A 1 89 ? 13.509 -1.315 9.477 1.00 94.06 89 GLN A N 1
ATOM 656 C CA . GLN A 1 89 ? 13.418 -0.869 10.864 1.00 94.06 89 GLN A CA 1
ATOM 657 C C . GLN A 1 89 ? 13.222 0.652 10.964 1.00 94.06 89 GLN A C 1
ATOM 659 O O . GLN A 1 89 ? 12.484 1.122 11.825 1.00 94.06 89 GLN A O 1
ATOM 664 N N . SER A 1 90 ? 13.806 1.424 10.041 1.00 91.94 90 SER A N 1
ATOM 665 C CA . SER A 1 90 ? 13.524 2.857 9.901 1.00 91.94 90 SER A CA 1
ATOM 666 C C . SER A 1 90 ? 12.065 3.129 9.508 1.00 91.94 90 SER A C 1
ATOM 668 O O . SER A 1 90 ? 11.455 4.034 10.072 1.00 91.94 90 SER A O 1
ATOM 670 N N . ASN A 1 91 ? 11.493 2.349 8.581 1.00 91.25 91 ASN A N 1
ATOM 671 C CA . ASN A 1 91 ? 10.078 2.476 8.207 1.00 91.25 91 ASN A CA 1
ATOM 672 C C . ASN A 1 91 ? 9.147 2.151 9.383 1.00 91.25 91 ASN A C 1
ATOM 674 O O . ASN A 1 91 ? 8.192 2.886 9.612 1.00 91.25 91 ASN A O 1
ATOM 678 N N . LEU A 1 92 ? 9.442 1.088 10.134 1.00 93.38 92 LEU A N 1
ATOM 679 C CA . LEU A 1 92 ? 8.653 0.680 11.299 1.00 93.38 92 LEU A CA 1
ATOM 680 C C . LEU A 1 92 ? 8.679 1.734 12.403 1.00 93.38 92 LEU A C 1
ATOM 682 O O . LEU A 1 92 ? 7.617 2.154 12.841 1.00 93.38 92 LEU A O 1
ATOM 686 N N . ARG A 1 93 ? 9.864 2.234 12.776 1.00 93.19 93 ARG A N 1
ATOM 687 C CA . ARG A 1 93 ? 9.987 3.292 13.794 1.00 93.19 93 ARG A CA 1
ATOM 688 C C . ARG A 1 93 ? 9.204 4.543 13.421 1.00 93.19 93 ARG A C 1
ATOM 690 O O . ARG A 1 93 ? 8.503 5.092 14.254 1.00 93.19 93 ARG A O 1
ATOM 697 N N . MET A 1 94 ? 9.291 4.968 12.162 1.00 91.12 94 MET A N 1
ATOM 698 C CA . MET A 1 94 ? 8.505 6.096 11.665 1.00 91.12 94 MET A CA 1
ATOM 699 C C . MET A 1 94 ? 7.000 5.789 11.720 1.00 91.12 94 MET A C 1
ATOM 701 O O . MET A 1 94 ? 6.211 6.634 12.128 1.00 91.12 94 MET A O 1
ATOM 705 N N . ALA A 1 95 ? 6.574 4.590 11.322 1.00 91.62 95 ALA A N 1
ATOM 706 C CA . ALA A 1 95 ? 5.167 4.214 11.404 1.00 91.62 95 ALA A CA 1
ATOM 707 C C . ALA A 1 95 ? 4.661 4.169 12.858 1.00 91.62 95 ALA A C 1
ATOM 709 O O . ALA A 1 95 ? 3.528 4.551 13.116 1.00 91.62 95 ALA A O 1
ATOM 710 N N . GLU A 1 96 ? 5.491 3.746 13.807 1.00 92.19 96 GLU A N 1
ATOM 711 C CA . GLU A 1 96 ? 5.178 3.745 15.239 1.00 92.19 96 GLU A CA 1
ATOM 712 C C . GLU A 1 96 ? 5.106 5.163 15.810 1.00 92.19 96 GLU A C 1
ATOM 714 O O . GLU A 1 96 ? 4.109 5.518 16.430 1.00 92.19 96 GLU A O 1
ATOM 719 N N . GLU A 1 97 ? 6.122 5.988 15.553 1.00 90.94 97 GLU A N 1
ATOM 720 C CA . GLU A 1 97 ? 6.225 7.368 16.047 1.00 90.94 97 GLU A CA 1
ATOM 721 C C . GLU A 1 97 ? 5.026 8.229 15.625 1.00 90.94 97 GLU A C 1
ATOM 723 O O . GLU A 1 97 ? 4.537 9.053 16.396 1.00 90.94 97 GLU A O 1
ATOM 728 N N . TRP A 1 98 ? 4.538 8.027 14.401 1.00 86.81 98 TRP A N 1
ATOM 729 C CA . TRP A 1 98 ? 3.468 8.833 13.811 1.00 86.81 98 TRP A CA 1
ATOM 730 C C . TRP A 1 98 ? 2.100 8.136 13.797 1.00 86.81 98 TRP A C 1
ATOM 732 O O . TRP A 1 98 ? 1.171 8.656 13.178 1.00 86.81 98 TRP A O 1
ATOM 742 N N . ASP A 1 99 ? 1.987 6.978 14.453 1.00 88.69 99 ASP A N 1
ATOM 743 C CA . ASP A 1 99 ? 0.817 6.091 14.460 1.00 88.69 99 ASP A CA 1
ATOM 744 C C . ASP A 1 99 ? 0.218 5.822 13.064 1.00 88.69 99 ASP A C 1
ATOM 746 O O . ASP A 1 99 ? -0.972 5.981 12.795 1.00 88.69 99 ASP A O 1
ATOM 750 N N . LEU A 1 100 ? 1.080 5.421 12.132 1.00 91.44 100 LEU A N 1
ATOM 751 C CA . LEU A 1 100 ? 0.723 5.090 10.756 1.00 91.44 100 LEU A CA 1
ATOM 752 C C . LEU A 1 100 ? 0.608 3.579 10.577 1.00 91.44 100 LEU A C 1
ATOM 754 O O . LEU A 1 100 ? 1.378 2.805 11.147 1.00 91.44 100 LEU A O 1
ATOM 758 N N . ASP A 1 101 ? -0.317 3.146 9.734 1.00 94.56 101 ASP A N 1
ATOM 759 C CA . ASP A 1 101 ? -0.315 1.785 9.204 1.00 94.56 101 ASP A CA 1
ATOM 760 C C . ASP A 1 101 ? 0.757 1.644 8.098 1.00 94.56 101 ASP A C 1
ATOM 762 O O . ASP A 1 101 ? 1.282 2.627 7.566 1.00 94.56 101 ASP A O 1
ATOM 766 N N . ILE A 1 102 ? 1.083 0.413 7.711 1.00 96.00 102 ILE A N 1
ATOM 767 C CA . ILE A 1 102 ? 1.993 0.119 6.598 1.00 96.00 102 ILE A CA 1
ATOM 768 C C . ILE A 1 102 ? 1.210 -0.470 5.428 1.00 96.00 102 ILE A C 1
ATOM 770 O O . ILE A 1 102 ? 0.358 -1.350 5.595 1.00 96.00 102 ILE A O 1
ATOM 774 N N . ALA A 1 103 ? 1.533 0.004 4.228 1.00 96.38 103 ALA A N 1
ATOM 775 C CA . ALA A 1 103 ? 1.106 -0.589 2.975 1.00 96.38 103 ALA A CA 1
ATOM 776 C C . ALA A 1 103 ? 2.325 -1.110 2.202 1.00 96.38 103 ALA A C 1
ATOM 778 O O . ALA A 1 103 ? 3.230 -0.340 1.904 1.00 96.38 103 ALA A O 1
ATOM 779 N N . LEU A 1 104 ? 2.360 -2.395 1.863 1.00 95.56 104 LEU A N 1
ATOM 780 C CA . LEU A 1 104 ? 3.424 -2.973 1.041 1.00 95.56 104 LEU A CA 1
ATOM 781 C C . LEU A 1 104 ? 3.066 -2.833 -0.438 1.00 95.56 104 LEU A C 1
ATOM 783 O O . LEU A 1 104 ? 1.988 -3.258 -0.852 1.00 95.56 104 LEU A O 1
ATOM 787 N N . ASP A 1 105 ? 3.945 -2.237 -1.232 1.00 93.56 105 ASP A N 1
ATOM 788 C CA . ASP A 1 105 ? 3.688 -1.936 -2.636 1.00 93.56 105 ASP A CA 1
ATOM 789 C C . ASP A 1 105 ? 4.473 -2.855 -3.576 1.00 93.56 105 ASP A C 1
ATOM 791 O O . ASP A 1 105 ? 5.585 -2.539 -3.979 1.00 93.56 105 ASP A O 1
ATOM 795 N N . LEU A 1 106 ? 3.890 -3.995 -3.951 1.00 91.56 106 LEU A N 1
ATOM 796 C CA . LEU A 1 106 ? 4.529 -4.956 -4.859 1.00 91.56 106 LEU A CA 1
ATOM 797 C C . LEU A 1 106 ? 4.282 -4.638 -6.341 1.00 91.56 106 LEU A C 1
ATOM 799 O O . LEU A 1 106 ? 4.599 -5.444 -7.213 1.00 91.56 106 LEU A O 1
ATOM 803 N N . ALA A 1 107 ? 3.654 -3.499 -6.648 1.00 86.06 107 ALA A N 1
ATOM 804 C CA . ALA A 1 107 ? 3.362 -3.136 -8.030 1.00 86.06 107 ALA A CA 1
ATOM 805 C C . ALA A 1 107 ? 4.598 -2.629 -8.787 1.00 86.06 107 ALA A C 1
ATOM 807 O O . ALA A 1 107 ? 4.615 -2.656 -10.019 1.00 86.06 107 ALA A O 1
ATOM 808 N N . ILE A 1 108 ? 5.613 -2.163 -8.059 1.00 82.81 108 ILE A N 1
ATOM 809 C CA . ILE A 1 108 ? 6.882 -1.707 -8.622 1.00 82.81 108 ILE A CA 1
ATOM 810 C C . ILE A 1 108 ? 7.771 -2.938 -8.870 1.00 82.81 108 ILE A C 1
ATOM 812 O O . ILE A 1 108 ? 7.892 -3.785 -7.978 1.00 82.81 108 ILE A O 1
ATOM 816 N N . PRO A 1 109 ? 8.394 -3.067 -10.060 1.00 83.31 109 PRO A N 1
ATOM 817 C CA . PRO A 1 109 ? 9.324 -4.153 -10.343 1.00 83.31 109 PRO A CA 1
ATOM 818 C C . PRO A 1 109 ? 10.390 -4.272 -9.256 1.00 83.31 109 PRO A C 1
ATOM 820 O O . PRO A 1 109 ? 11.116 -3.323 -8.970 1.00 83.31 109 PRO A O 1
ATOM 823 N N . THR A 1 110 ? 10.457 -5.448 -8.642 1.00 83.69 110 THR A N 1
ATOM 824 C CA . THR A 1 110 ? 11.344 -5.742 -7.516 1.00 83.69 110 THR A CA 1
ATOM 825 C C . THR A 1 110 ? 12.301 -6.855 -7.923 1.00 83.69 110 THR A C 1
ATOM 827 O O . THR A 1 110 ? 11.897 -7.811 -8.588 1.00 83.69 110 THR A O 1
ATOM 830 N N . SER A 1 111 ? 13.574 -6.720 -7.547 1.00 84.12 111 SER A N 1
ATOM 831 C CA . SER A 1 111 ? 14.606 -7.712 -7.848 1.00 84.12 111 SER A CA 1
ATOM 832 C C . SER A 1 111 ? 14.540 -8.913 -6.901 1.00 84.12 111 SER A C 1
ATOM 834 O O . SER A 1 111 ? 14.047 -8.818 -5.775 1.00 84.12 111 SER A O 1
ATOM 836 N N . ALA A 1 112 ? 15.122 -10.037 -7.324 1.00 84.56 112 ALA A N 1
ATOM 837 C CA . ALA A 1 112 ? 15.224 -11.246 -6.505 1.00 84.56 112 ALA A CA 1
ATOM 838 C C . ALA A 1 112 ? 16.039 -11.064 -5.205 1.00 84.56 112 ALA A C 1
ATOM 840 O O . ALA A 1 112 ? 15.966 -11.914 -4.321 1.00 84.56 112 ALA A O 1
ATOM 841 N N . ALA A 1 113 ? 16.792 -9.964 -5.071 1.00 86.12 113 ALA A N 1
ATOM 842 C CA . ALA A 1 113 ? 17.552 -9.645 -3.864 1.00 86.12 113 ALA A CA 1
ATOM 843 C C . ALA A 1 113 ? 16.656 -9.294 -2.664 1.00 86.12 113 ALA A C 1
ATOM 845 O O . ALA A 1 113 ? 17.134 -9.280 -1.533 1.00 86.12 113 ALA A O 1
ATOM 846 N N . TRP A 1 114 ? 15.378 -8.984 -2.889 1.00 90.00 114 TRP A N 1
ATOM 847 C CA . TRP A 1 114 ? 14.425 -8.706 -1.821 1.00 90.00 114 TRP A CA 1
ATOM 848 C C . TRP A 1 114 ? 14.157 -9.944 -0.953 1.00 90.00 114 TRP A C 1
ATOM 850 O O . TRP A 1 114 ? 13.673 -10.973 -1.430 1.00 90.00 114 TRP A O 1
ATOM 860 N N . GLU A 1 115 ? 14.416 -9.823 0.350 1.00 91.44 115 GLU A N 1
ATOM 861 C CA . GLU A 1 115 ? 14.149 -10.876 1.334 1.00 91.44 115 GLU A CA 1
ATOM 862 C C . GLU A 1 115 ? 12.669 -10.878 1.755 1.00 91.44 115 GLU A C 1
ATOM 864 O O . GLU A 1 115 ? 12.318 -10.486 2.871 1.00 91.44 115 GLU A O 1
ATOM 869 N N . ALA A 1 116 ? 11.787 -11.301 0.844 1.00 88.62 116 ALA A N 1
ATOM 870 C CA . ALA A 1 116 ? 10.332 -11.223 0.994 1.00 88.62 116 ALA A CA 1
ATOM 871 C C . ALA A 1 116 ? 9.810 -11.776 2.326 1.00 88.62 116 ALA A C 1
ATOM 873 O O . ALA A 1 116 ? 9.072 -11.096 3.039 1.00 88.62 116 ALA A O 1
ATOM 874 N N . GLU A 1 117 ? 10.229 -12.981 2.692 1.00 92.62 117 GLU A N 1
ATOM 875 C CA . GLU A 1 117 ? 9.793 -13.688 3.892 1.00 92.62 117 GLU A CA 1
ATOM 876 C C . GLU A 1 117 ? 10.187 -12.921 5.157 1.00 92.62 117 GLU A C 1
ATOM 878 O O . GLU A 1 117 ? 9.363 -12.610 6.021 1.00 92.62 117 GLU A O 1
ATOM 883 N N . ALA A 1 118 ? 11.467 -12.559 5.232 1.00 92.12 118 ALA A N 1
ATOM 884 C CA . ALA A 1 118 ? 12.055 -11.857 6.359 1.00 92.12 118 ALA A CA 1
ATOM 885 C C . ALA A 1 118 ? 11.466 -10.444 6.508 1.00 92.12 118 ALA A C 1
ATOM 887 O O . ALA A 1 118 ? 11.302 -9.946 7.629 1.00 92.12 118 ALA A O 1
ATOM 888 N N . ALA A 1 119 ? 11.153 -9.791 5.392 1.00 93.19 119 ALA A N 1
ATOM 889 C CA . ALA A 1 119 ? 10.526 -8.486 5.375 1.00 93.19 119 ALA A CA 1
ATOM 890 C C . ALA A 1 119 ? 9.066 -8.541 5.828 1.00 93.19 119 ALA A C 1
ATOM 892 O O . ALA A 1 119 ? 8.681 -7.745 6.684 1.00 93.19 119 ALA A O 1
ATOM 893 N N . VAL A 1 120 ? 8.271 -9.492 5.320 1.00 94.25 120 VAL A N 1
ATOM 894 C CA . VAL A 1 120 ? 6.865 -9.665 5.721 1.00 94.25 120 VAL A CA 1
ATOM 895 C C . VAL A 1 120 ? 6.766 -9.853 7.228 1.00 94.25 120 VAL A C 1
ATOM 897 O O . VAL A 1 120 ? 6.061 -9.083 7.873 1.00 94.25 120 VAL A O 1
ATOM 900 N N . LEU A 1 121 ? 7.545 -10.773 7.806 1.00 94.62 121 LEU A N 1
ATOM 901 C CA . LEU A 1 121 ? 7.538 -11.029 9.252 1.00 94.62 121 LEU A CA 1
ATOM 902 C C . LEU A 1 121 ? 7.791 -9.767 10.087 1.00 94.62 121 LEU A C 1
ATOM 904 O O . LEU A 1 121 ? 7.196 -9.584 11.146 1.00 94.62 121 LEU A O 1
ATOM 908 N N . ARG A 1 122 ? 8.645 -8.863 9.598 1.00 95.06 122 ARG A N 1
ATOM 909 C CA . ARG A 1 122 ? 8.940 -7.589 10.269 1.00 95.06 122 ARG A CA 1
ATOM 910 C C . ARG A 1 122 ? 7.829 -6.561 10.097 1.00 95.06 122 ARG A C 1
ATOM 912 O O . ARG A 1 122 ? 7.593 -5.773 11.005 1.00 95.06 122 ARG A O 1
ATOM 919 N N . LEU A 1 123 ? 7.178 -6.534 8.936 1.00 95.06 123 LEU A N 1
ATOM 920 C CA . LEU A 1 123 ? 6.142 -5.554 8.614 1.00 95.06 123 LEU A CA 1
ATOM 921 C C . LEU A 1 123 ? 4.767 -5.928 9.182 1.00 95.06 123 LEU A C 1
ATOM 923 O O . LEU A 1 123 ? 3.974 -5.027 9.458 1.00 95.06 123 LEU A O 1
ATOM 927 N N . LEU A 1 124 ? 4.488 -7.222 9.380 1.00 94.12 124 LEU A N 1
ATOM 928 C CA . LEU A 1 124 ? 3.188 -7.762 9.800 1.00 94.12 124 LEU A CA 1
ATOM 929 C C . LEU A 1 124 ? 2.487 -6.994 10.934 1.00 94.12 124 LEU A C 1
ATOM 931 O O . LEU A 1 124 ? 1.299 -6.711 10.768 1.00 94.12 124 LEU A O 1
ATOM 935 N N . PRO A 1 125 ? 3.160 -6.584 12.031 1.00 93.69 125 PRO A N 1
ATOM 936 C CA . PRO A 1 125 ? 2.493 -5.901 13.142 1.00 93.69 125 PRO A CA 1
ATOM 937 C C . PRO A 1 125 ? 1.719 -4.638 12.733 1.00 93.69 125 PRO A C 1
ATOM 939 O O . PRO A 1 125 ? 0.680 -4.324 13.321 1.00 93.69 125 PRO A O 1
ATOM 942 N N . ARG A 1 126 ? 2.193 -3.924 11.702 1.00 95.00 126 ARG A N 1
ATOM 943 C CA . ARG A 1 126 ? 1.557 -2.700 11.184 1.00 95.00 126 ARG A CA 1
ATOM 944 C C . ARG A 1 126 ? 1.087 -2.823 9.734 1.00 95.00 126 ARG A C 1
ATOM 946 O O . ARG A 1 126 ? 0.496 -1.883 9.210 1.00 95.00 126 ARG A O 1
ATOM 953 N N . LEU A 1 127 ? 1.306 -3.959 9.072 1.00 96.38 127 LEU A N 1
ATOM 954 C CA . LEU A 1 127 ? 0.889 -4.171 7.688 1.00 96.38 127 LEU A CA 1
ATOM 955 C C . LEU A 1 127 ? -0.640 -4.272 7.598 1.00 96.38 127 LEU A C 1
ATOM 957 O O . LEU A 1 127 ? -1.258 -5.161 8.183 1.00 96.38 127 LEU A O 1
ATOM 961 N N . ARG A 1 128 ? -1.267 -3.378 6.825 1.00 95.19 128 ARG A N 1
ATOM 962 C CA . ARG A 1 128 ? -2.729 -3.362 6.606 1.00 95.19 128 ARG A CA 1
ATOM 963 C C . ARG A 1 128 ? -3.147 -3.514 5.165 1.00 95.19 128 ARG A C 1
ATOM 965 O O . ARG A 1 128 ? -4.255 -3.981 4.915 1.00 95.19 128 ARG A O 1
ATOM 972 N N . ILE A 1 129 ? -2.290 -3.108 4.236 1.00 95.88 129 ILE A N 1
ATOM 973 C CA . ILE A 1 129 ? -2.593 -3.158 2.811 1.00 95.88 129 ILE A CA 1
ATOM 974 C C . ILE A 1 129 ? -1.407 -3.755 2.068 1.00 95.88 129 ILE A C 1
ATOM 976 O O . ILE A 1 129 ? -0.264 -3.398 2.336 1.00 95.88 129 ILE A O 1
ATOM 980 N N . VAL A 1 130 ? -1.679 -4.619 1.101 1.00 96.00 130 VAL A N 1
ATOM 981 C CA . VAL A 1 130 ? -0.684 -5.095 0.139 1.00 96.00 130 VAL A CA 1
ATOM 982 C C . VAL A 1 130 ? -1.193 -4.770 -1.253 1.00 96.00 130 VAL A C 1
ATOM 984 O O . VAL A 1 130 ? -2.291 -5.186 -1.624 1.00 96.00 130 VAL A O 1
ATOM 987 N N . ARG A 1 131 ? -0.436 -3.988 -2.022 1.00 93.75 131 ARG A N 1
ATOM 988 C CA . ARG A 1 131 ? -0.770 -3.684 -3.411 1.00 93.75 131 ARG A CA 1
ATOM 989 C C . ARG A 1 131 ? -0.093 -4.672 -4.340 1.00 93.75 131 ARG A C 1
ATOM 991 O O . ARG A 1 131 ? 1.121 -4.827 -4.288 1.00 93.75 131 ARG A O 1
ATOM 998 N N . LEU A 1 132 ? -0.891 -5.306 -5.190 1.00 91.31 132 LEU A N 1
ATOM 999 C CA . LEU A 1 132 ? -0.457 -6.297 -6.166 1.00 91.31 132 LEU A CA 1
ATOM 1000 C C . LEU A 1 132 ? -0.642 -5.744 -7.585 1.00 91.31 132 LEU A C 1
ATOM 1002 O O . LEU A 1 132 ? -1.662 -5.098 -7.850 1.00 91.31 132 LEU A O 1
ATOM 1006 N N . PRO A 1 133 ? 0.294 -6.000 -8.510 1.00 86.06 133 PRO A N 1
ATOM 1007 C CA . PRO A 1 133 ? 0.092 -5.685 -9.916 1.00 86.06 133 PRO A CA 1
ATOM 1008 C C . PRO A 1 133 ? -0.920 -6.663 -10.537 1.00 86.06 133 PRO A C 1
ATOM 1010 O O . PRO A 1 133 ? -0.806 -7.875 -10.371 1.00 86.06 133 PRO A O 1
ATOM 1013 N N . CYS A 1 134 ? -1.896 -6.155 -11.292 1.00 77.06 134 CYS A N 1
ATOM 1014 C CA . CYS A 1 134 ? -2.710 -6.977 -12.188 1.00 77.06 134 CYS A CA 1
ATOM 1015 C C . CYS A 1 134 ? -1.891 -7.264 -13.444 1.00 77.06 134 CYS A C 1
ATOM 1017 O O . CYS A 1 134 ? -1.804 -6.416 -14.334 1.00 77.06 134 CYS A O 1
ATOM 1019 N N . ARG A 1 135 ? -1.262 -8.437 -13.507 1.00 68.94 135 ARG A N 1
ATOM 1020 C CA . ARG A 1 135 ? -0.522 -8.884 -14.691 1.00 68.94 135 ARG A CA 1
ATOM 1021 C C . ARG A 1 135 ? -1.388 -9.861 -15.483 1.00 68.94 135 ARG A C 1
ATOM 1023 O O . ARG A 1 135 ? -1.934 -10.796 -14.907 1.00 68.94 135 ARG A O 1
ATOM 1030 N N . SER A 1 136 ? -1.525 -9.630 -16.788 1.00 56.97 136 SER A N 1
ATOM 1031 C CA . SER A 1 136 ? -2.160 -10.575 -17.719 1.00 56.97 136 SER A CA 1
ATOM 1032 C C . SER A 1 136 ? -1.199 -11.669 -18.182 1.00 56.97 136 SER A C 1
ATOM 1034 O O . SER A 1 136 ? -1.641 -12.749 -18.570 1.00 56.97 136 SER A O 1
ATOM 1036 N N . ASP A 1 137 ? 0.106 -11.399 -18.125 1.00 57.09 137 ASP A N 1
ATOM 1037 C CA . ASP A 1 137 ? 1.119 -12.260 -18.722 1.00 57.09 137 ASP A CA 1
ATOM 1038 C C . ASP A 1 137 ? 1.686 -13.247 -17.703 1.00 57.09 137 ASP A C 1
ATOM 1040 O O . ASP A 1 137 ? 2.117 -12.880 -16.611 1.00 57.09 137 ASP A O 1
ATOM 1044 N N . ARG A 1 138 ? 1.709 -14.527 -18.092 1.00 55.53 138 ARG A N 1
ATOM 1045 C CA . ARG A 1 138 ? 2.217 -15.659 -17.295 1.00 55.53 138 ARG A CA 1
ATOM 1046 C C . ARG A 1 138 ? 3.744 -15.796 -17.322 1.00 55.53 138 ARG A C 1
ATOM 1048 O O . ARG A 1 138 ? 4.268 -16.864 -17.013 1.00 55.53 138 ARG A O 1
ATOM 1055 N N . VAL A 1 139 ? 4.472 -14.761 -17.733 1.00 59.69 139 VAL A N 1
ATOM 1056 C CA . VAL A 1 139 ? 5.935 -14.830 -17.786 1.00 59.69 139 VAL A CA 1
ATOM 1057 C C . VAL A 1 139 ? 6.474 -14.713 -16.361 1.00 59.69 139 VAL A C 1
ATOM 1059 O O . VAL A 1 139 ? 6.305 -13.693 -15.692 1.00 59.69 139 VAL A O 1
ATOM 1062 N N . ALA A 1 140 ? 7.092 -15.793 -15.883 1.00 65.94 140 ALA A N 1
ATOM 1063 C CA . ALA A 1 140 ? 7.711 -15.860 -14.567 1.00 65.94 140 ALA A CA 1
ATOM 1064 C C . ALA A 1 140 ? 9.021 -15.054 -14.556 1.00 65.94 140 ALA A C 1
ATOM 1066 O O . ALA A 1 140 ? 10.104 -15.611 -14.729 1.00 65.94 140 ALA A O 1
ATOM 1067 N N . ASP A 1 141 ? 8.907 -13.738 -14.378 1.00 81.12 141 ASP A N 1
ATOM 1068 C CA . ASP A 1 141 ? 10.033 -12.860 -14.066 1.00 81.12 141 ASP A CA 1
ATOM 1069 C C . ASP A 1 141 ? 10.332 -12.848 -12.550 1.00 81.12 141 ASP A C 1
ATOM 1071 O O . ASP A 1 141 ? 9.567 -13.369 -11.727 1.00 81.12 141 ASP A O 1
ATOM 1075 N N . ASP A 1 142 ? 11.468 -12.259 -12.167 1.00 83.44 142 ASP A N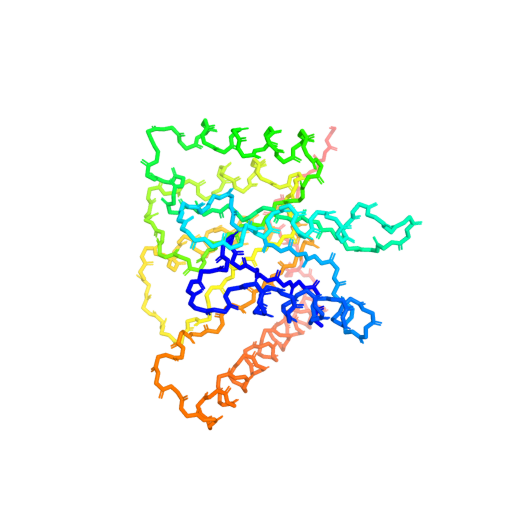 1
ATOM 1076 C CA . ASP A 1 142 ? 11.880 -12.155 -10.760 1.00 83.44 142 ASP A CA 1
ATOM 1077 C C . ASP A 1 142 ? 10.837 -11.435 -9.897 1.00 83.44 142 ASP A C 1
ATOM 1079 O O . ASP A 1 142 ? 10.632 -11.795 -8.737 1.00 83.44 142 ASP A O 1
ATOM 1083 N N . THR A 1 143 ? 10.124 -10.457 -10.463 1.00 83.50 143 THR A N 1
ATOM 1084 C CA . THR A 1 143 ? 9.068 -9.740 -9.743 1.00 83.50 143 THR A CA 1
ATOM 1085 C C . THR A 1 143 ? 7.871 -10.645 -9.459 1.00 83.50 143 THR A C 1
ATOM 1087 O O . THR A 1 143 ? 7.361 -10.625 -8.342 1.00 83.50 143 THR A O 1
ATOM 1090 N N . THR A 1 144 ? 7.437 -11.469 -10.415 1.00 85.31 144 THR A N 1
ATOM 1091 C CA . THR A 1 144 ? 6.354 -12.441 -10.229 1.00 85.31 144 THR A CA 1
ATOM 1092 C C . THR A 1 144 ? 6.714 -13.419 -9.112 1.00 85.31 144 THR A C 1
ATOM 1094 O O . THR A 1 144 ? 5.917 -13.607 -8.197 1.00 85.31 144 THR A O 1
ATOM 1097 N N . ARG A 1 145 ? 7.948 -13.942 -9.097 1.00 87.88 145 ARG A N 1
ATOM 1098 C CA . ARG A 1 145 ? 8.425 -14.830 -8.019 1.00 87.88 145 ARG A CA 1
ATOM 1099 C C . ARG A 1 145 ? 8.437 -14.143 -6.654 1.00 87.88 145 ARG A C 1
ATOM 1101 O O . ARG A 1 145 ? 8.059 -14.746 -5.653 1.00 87.88 145 ARG A O 1
ATOM 1108 N N . VAL A 1 146 ? 8.864 -12.881 -6.593 1.00 90.00 146 VAL A N 1
ATOM 1109 C CA . VAL A 1 146 ? 8.842 -12.079 -5.360 1.00 90.00 146 VAL A CA 1
ATOM 1110 C C . VAL A 1 146 ? 7.411 -11.859 -4.868 1.00 90.00 146 VAL A C 1
ATOM 1112 O O . VAL A 1 146 ? 7.150 -12.005 -3.672 1.00 90.00 146 VAL A O 1
ATOM 1115 N N . VAL A 1 147 ? 6.479 -11.539 -5.770 1.00 90.69 147 VAL A N 1
ATOM 1116 C CA . VAL A 1 147 ? 5.056 -11.376 -5.445 1.00 90.69 147 VAL A CA 1
ATOM 1117 C C . VAL A 1 147 ? 4.491 -12.682 -4.894 1.00 90.69 147 VAL A C 1
ATOM 1119 O O . VAL A 1 147 ? 3.895 -12.668 -3.820 1.00 90.69 147 VAL A O 1
ATOM 1122 N N . GLU A 1 148 ? 4.723 -13.805 -5.575 1.00 90.19 148 GLU A N 1
ATOM 1123 C CA . GLU A 1 148 ? 4.254 -15.131 -5.157 1.00 90.19 148 GLU A CA 1
ATOM 1124 C C . GLU A 1 148 ? 4.791 -15.521 -3.777 1.00 90.19 148 GLU A C 1
ATOM 1126 O O . GLU A 1 148 ? 4.004 -15.877 -2.903 1.00 90.19 148 GLU A O 1
ATOM 1131 N N . ARG A 1 149 ? 6.101 -15.372 -3.537 1.00 92.44 149 ARG A N 1
ATOM 1132 C CA . ARG A 1 149 ? 6.729 -15.636 -2.228 1.00 92.44 149 ARG A CA 1
ATOM 1133 C C . ARG A 1 149 ? 6.167 -14.746 -1.126 1.00 92.44 149 ARG A C 1
ATOM 1135 O O . ARG A 1 149 ? 5.893 -15.213 -0.024 1.00 92.44 149 ARG A O 1
ATOM 1142 N N . THR A 1 150 ? 5.961 -13.464 -1.426 1.00 93.69 150 THR A N 1
ATOM 1143 C CA . THR A 1 150 ? 5.387 -12.514 -0.467 1.00 93.69 150 THR A CA 1
ATOM 1144 C C . THR A 1 150 ? 3.950 -12.899 -0.119 1.00 93.69 150 THR A C 1
ATOM 1146 O O . THR A 1 150 ? 3.590 -12.910 1.053 1.00 93.69 150 THR A O 1
ATOM 1149 N N . VAL A 1 151 ? 3.127 -13.234 -1.118 1.00 93.19 151 VAL A N 1
ATOM 1150 C CA . VAL A 1 151 ? 1.732 -13.651 -0.911 1.00 93.19 151 VAL A CA 1
ATOM 1151 C C . VAL A 1 151 ? 1.660 -14.976 -0.158 1.00 93.19 151 VAL A C 1
ATOM 1153 O O . VAL A 1 151 ? 0.877 -15.067 0.782 1.00 93.19 151 VAL A O 1
ATOM 1156 N N . ALA A 1 152 ? 2.489 -15.961 -0.509 1.00 91.25 152 ALA A N 1
ATOM 1157 C CA . ALA A 1 152 ? 2.573 -17.230 0.210 1.00 91.25 152 ALA A CA 1
ATOM 1158 C C . ALA A 1 152 ? 2.900 -16.997 1.691 1.00 91.25 152 ALA A C 1
ATOM 1160 O O . ALA A 1 152 ? 2.130 -17.404 2.553 1.00 91.25 152 ALA A O 1
ATOM 1161 N N . MET A 1 153 ? 3.942 -16.210 1.985 1.00 94.75 153 MET A N 1
ATOM 1162 C CA . MET A 1 153 ? 4.287 -15.870 3.366 1.00 94.75 153 MET A CA 1
ATOM 1163 C C . MET A 1 153 ? 3.150 -15.128 4.088 1.00 94.75 153 MET A C 1
ATOM 1165 O O . MET A 1 153 ? 2.882 -15.390 5.254 1.00 94.75 153 MET A O 1
ATOM 1169 N N . LEU A 1 154 ? 2.445 -14.205 3.429 1.00 95.44 154 LEU A N 1
ATOM 1170 C CA . LEU A 1 154 ? 1.296 -13.529 4.044 1.00 95.44 154 LEU A CA 1
ATOM 1171 C C . LEU A 1 154 ? 0.179 -14.516 4.408 1.00 95.44 154 LEU A C 1
ATOM 1173 O O . LEU A 1 154 ? -0.410 -14.394 5.481 1.00 95.44 154 LEU A O 1
ATOM 1177 N N . VAL A 1 155 ? -0.101 -15.485 3.537 1.00 93.62 155 VAL A N 1
ATOM 1178 C CA . VAL A 1 155 ? -1.086 -16.542 3.795 1.00 93.62 155 VAL A CA 1
ATOM 1179 C C . VAL A 1 155 ? -0.637 -17.424 4.960 1.00 93.62 155 VAL A C 1
ATOM 1181 O O . VAL A 1 155 ? -1.419 -17.620 5.889 1.00 93.62 155 VAL A O 1
ATOM 1184 N N . ASP A 1 156 ? 0.620 -17.869 4.964 1.00 93.06 156 ASP A N 1
ATOM 1185 C CA . ASP A 1 156 ? 1.187 -18.722 6.018 1.00 93.06 156 ASP A CA 1
ATOM 1186 C C . ASP A 1 156 ? 1.142 -18.051 7.398 1.00 93.06 156 ASP A C 1
ATOM 1188 O O . ASP A 1 156 ? 0.965 -18.710 8.419 1.00 93.06 156 ASP A O 1
ATOM 1192 N N . GLN A 1 157 ? 1.263 -16.723 7.437 1.00 94.19 157 GLN A N 1
ATOM 1193 C CA . GLN A 1 157 ? 1.205 -15.930 8.668 1.00 94.19 157 GLN A CA 1
ATOM 1194 C C . GLN A 1 157 ? -0.219 -15.484 9.047 1.00 94.19 157 GLN A C 1
ATOM 1196 O O . GLN A 1 157 ? -0.388 -14.680 9.964 1.00 94.19 157 GLN A O 1
ATOM 1201 N N . GLY A 1 158 ? -1.252 -15.964 8.346 1.00 92.38 158 GLY A N 1
ATOM 1202 C CA . GLY A 1 158 ? -2.647 -15.639 8.651 1.00 92.38 158 GLY A CA 1
ATOM 1203 C C . GLY A 1 158 ? -3.000 -14.167 8.416 1.00 92.38 158 GLY A C 1
ATOM 1204 O O . GLY A 1 158 ? -3.783 -13.581 9.166 1.00 92.38 158 GLY A O 1
ATOM 1205 N N . TYR A 1 159 ? -2.407 -13.535 7.400 1.00 94.38 159 TYR A N 1
ATOM 1206 C CA . TYR A 1 159 ? -2.644 -12.128 7.097 1.00 94.38 159 TYR A CA 1
ATOM 1207 C C . TYR A 1 159 ? -4.128 -11.833 6.821 1.00 94.38 159 TYR A C 1
ATOM 1209 O O . TYR A 1 159 ? -4.700 -12.287 5.832 1.00 94.38 159 TYR A O 1
ATOM 1217 N N . ALA A 1 160 ? -4.728 -10.991 7.666 1.00 90.94 160 ALA A N 1
ATOM 1218 C CA . ALA A 1 160 ? -6.137 -10.592 7.589 1.00 90.94 160 ALA A CA 1
ATOM 1219 C C . ALA A 1 160 ? -6.350 -9.161 7.047 1.00 90.94 160 ALA A C 1
ATOM 1221 O O . ALA A 1 160 ? -7.412 -8.563 7.234 1.00 90.94 160 ALA A O 1
ATOM 1222 N N . GLY A 1 161 ? -5.321 -8.560 6.438 1.00 91.06 161 GLY A N 1
ATOM 1223 C CA . GLY A 1 161 ? -5.411 -7.214 5.870 1.00 91.06 161 GLY A CA 1
ATOM 1224 C C . GLY A 1 161 ? -6.040 -7.183 4.473 1.00 91.06 161 GLY A C 1
ATOM 1225 O O . GLY A 1 161 ? -6.719 -8.108 4.039 1.00 91.06 161 GLY A O 1
ATOM 1226 N N . THR A 1 162 ? -5.853 -6.074 3.757 1.00 92.12 162 THR A N 1
ATOM 1227 C CA . THR A 1 162 ? -6.487 -5.842 2.449 1.00 92.12 162 THR A CA 1
ATOM 1228 C C . THR A 1 162 ? -5.500 -6.003 1.300 1.00 92.12 162 THR A C 1
ATOM 1230 O O . THR A 1 162 ? -4.491 -5.303 1.241 1.00 92.12 162 THR A O 1
ATOM 1233 N N . PHE A 1 163 ? -5.851 -6.819 0.307 1.00 91.62 163 PHE A N 1
ATOM 1234 C CA . PHE A 1 163 ? -5.181 -6.802 -0.991 1.00 91.62 163 PHE A CA 1
ATOM 1235 C C . PHE A 1 163 ? -5.796 -5.732 -1.903 1.00 91.62 163 PHE A C 1
ATOM 1237 O O . PHE A 1 163 ? -7.006 -5.686 -2.117 1.00 91.62 163 PHE A O 1
ATOM 1244 N N . SER A 1 164 ? -4.953 -4.847 -2.431 1.00 91.06 164 SER A N 1
ATOM 1245 C CA . SER A 1 164 ? -5.315 -3.808 -3.393 1.00 91.06 164 SER A CA 1
ATOM 1246 C C . SER A 1 164 ? -4.757 -4.183 -4.757 1.00 91.06 164 SER A C 1
ATOM 1248 O O . SER A 1 164 ? -3.555 -4.358 -4.911 1.00 91.06 164 SER A O 1
ATOM 1250 N N . LEU A 1 165 ? -5.610 -4.254 -5.768 1.00 87.44 165 LEU A N 1
ATOM 1251 C CA . LEU A 1 165 ? -5.202 -4.613 -7.121 1.00 87.44 165 LEU A CA 1
ATOM 1252 C C . LEU A 1 165 ? -4.910 -3.343 -7.929 1.00 87.44 165 LEU A C 1
ATOM 1254 O O . LEU A 1 165 ? -5.787 -2.491 -8.070 1.00 87.44 165 LEU A O 1
ATOM 1258 N N . LEU A 1 166 ? -3.680 -3.194 -8.428 1.00 84.81 166 LEU A N 1
ATOM 1259 C CA . LEU A 1 166 ? -3.319 -2.125 -9.358 1.00 84.81 166 LEU A CA 1
ATOM 1260 C C . LEU A 1 166 ? -3.590 -2.610 -10.790 1.00 84.81 166 LEU A C 1
ATOM 1262 O O . LEU A 1 166 ? -2.904 -3.534 -11.228 1.00 84.81 166 LEU A O 1
ATOM 1266 N N . PRO A 1 167 ? -4.557 -2.029 -11.522 1.00 72.69 167 PRO A N 1
ATOM 1267 C CA . PRO A 1 167 ? -4.778 -2.388 -12.918 1.00 72.69 167 PRO A CA 1
ATOM 1268 C C . PRO A 1 167 ? -3.538 -2.052 -13.768 1.00 72.69 167 PRO A C 1
ATOM 1270 O O . PRO A 1 167 ? -2.792 -1.134 -13.411 1.00 72.69 167 PRO A O 1
ATOM 1273 N N . PRO A 1 168 ? -3.303 -2.767 -14.884 1.00 67.62 168 PRO A N 1
ATOM 1274 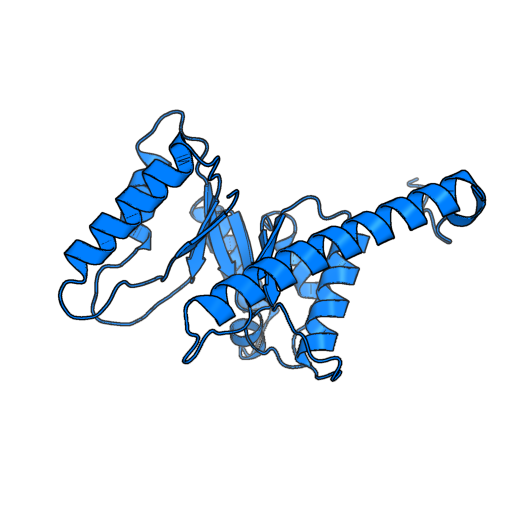C CA . PRO A 1 168 ? -2.172 -2.486 -15.763 1.00 67.62 168 PRO A CA 1
ATOM 1275 C C . PRO A 1 168 ? -2.214 -1.027 -16.251 1.00 67.62 168 PRO A C 1
ATOM 1277 O O . PRO A 1 168 ? -3.304 -0.490 -16.479 1.00 67.62 168 PRO A O 1
ATOM 1280 N N . PRO A 1 169 ? -1.051 -0.358 -16.386 1.00 60.56 169 PRO A N 1
ATOM 1281 C CA . PRO A 1 169 ? -0.999 1.050 -16.742 1.00 60.56 169 PRO A CA 1
ATOM 1282 C C . PRO A 1 169 ? -1.675 1.294 -18.090 1.00 60.56 169 PRO A C 1
ATOM 1284 O O . PRO A 1 169 ? -1.316 0.737 -19.123 1.00 60.56 169 PRO A O 1
ATOM 1287 N N . SER A 1 170 ? -2.655 2.185 -18.066 1.00 48.00 170 SER A N 1
ATOM 1288 C CA . SER A 1 170 ? -3.415 2.646 -19.214 1.00 48.00 170 SER A CA 1
ATOM 1289 C C . SER A 1 170 ? -2.674 3.757 -19.954 1.00 48.00 170 SER A C 1
ATOM 1291 O O . SER A 1 170 ? -3.133 4.898 -19.991 1.00 48.00 170 SER A O 1
ATOM 1293 N N . HIS A 1 171 ? -1.488 3.487 -20.496 1.00 42.31 171 HIS A N 1
ATOM 1294 C CA . HIS A 1 171 ? -0.880 4.436 -21.431 1.00 42.31 171 HIS A CA 1
ATOM 1295 C C . HIS A 1 171 ? -1.620 4.344 -22.770 1.00 42.31 171 HIS A C 1
ATOM 1297 O O . HIS A 1 171 ? -1.512 3.350 -23.477 1.00 42.31 171 HIS A O 1
ATOM 1303 N N . GLY A 1 172 ? -2.429 5.368 -23.069 1.00 44.88 172 GLY A N 1
ATOM 1304 C CA . GLY A 1 172 ? -3.190 5.477 -24.319 1.00 44.88 172 GLY A CA 1
ATOM 1305 C C . GLY A 1 172 ? -4.538 4.747 -24.360 1.00 44.88 172 GLY A C 1
ATOM 1306 O O . GLY A 1 172 ? -5.088 4.588 -25.443 1.00 44.88 172 GLY A O 1
ATOM 1307 N N . MET A 1 173 ? -5.092 4.300 -23.226 1.00 46.28 173 MET A N 1
ATOM 1308 C CA . MET A 1 173 ? -6.396 3.621 -23.236 1.00 46.28 173 MET A CA 1
ATOM 1309 C C . MET A 1 173 ? -7.537 4.597 -23.518 1.00 46.28 173 MET A C 1
ATOM 1311 O O . MET A 1 173 ? -7.770 5.540 -22.758 1.00 46.28 173 MET A O 1
ATOM 1315 N N . ASP A 1 174 ? -8.298 4.307 -24.566 1.00 55.59 174 ASP A N 1
ATOM 1316 C CA . ASP A 1 174 ? -9.641 4.843 -24.728 1.00 55.59 174 ASP A CA 1
ATOM 1317 C C . ASP A 1 174 ? -10.581 4.344 -23.607 1.00 55.59 174 ASP A C 1
ATOM 1319 O O . ASP A 1 174 ? -10.268 3.439 -22.823 1.00 55.59 174 ASP A O 1
ATOM 1323 N N . MET A 1 175 ? -11.768 4.947 -23.511 1.00 55.41 175 MET A N 1
ATOM 1324 C CA . MET A 1 175 ? -12.762 4.601 -22.486 1.00 55.41 175 MET A CA 1
ATOM 1325 C C . MET A 1 175 ? -13.164 3.115 -22.516 1.00 55.41 175 MET A C 1
ATOM 1327 O O . MET A 1 175 ? -13.489 2.545 -21.473 1.00 55.41 175 MET A O 1
ATOM 1331 N N . GLN A 1 176 ? -13.120 2.478 -23.691 1.00 58.53 176 GLN A N 1
ATOM 1332 C CA . GLN A 1 176 ? -13.452 1.062 -23.852 1.00 58.53 176 GLN A CA 1
ATOM 1333 C C . GLN A 1 176 ? -12.389 0.163 -23.218 1.00 58.53 176 GLN A C 1
ATOM 1335 O O . GLN A 1 176 ? -12.718 -0.829 -22.572 1.00 58.53 176 GLN A O 1
ATOM 1340 N N . SER A 1 177 ? -11.120 0.530 -23.338 1.00 54.38 177 SER A N 1
ATOM 1341 C CA . SER A 1 177 ? -10.001 -0.214 -22.765 1.00 54.38 177 SER A CA 1
ATOM 1342 C C . SER A 1 177 ? -9.971 -0.108 -21.235 1.00 54.38 177 SER A C 1
ATOM 1344 O O . SER A 1 177 ? -9.734 -1.106 -20.554 1.00 54.38 177 SER A O 1
ATOM 1346 N N . ALA A 1 178 ? -10.331 1.053 -20.673 1.00 54.34 178 ALA A N 1
ATOM 1347 C CA . ALA A 1 178 ? -10.527 1.210 -19.229 1.00 54.34 178 ALA A CA 1
ATOM 1348 C C . ALA A 1 178 ? -11.703 0.363 -18.701 1.00 54.34 178 ALA A C 1
ATOM 1350 O O . ALA A 1 178 ? -11.594 -0.258 -17.640 1.00 54.34 178 ALA A O 1
ATOM 1351 N N . ALA A 1 179 ? -12.809 0.288 -19.454 1.00 63.19 179 ALA A N 1
ATOM 1352 C CA . ALA A 1 179 ? -13.934 -0.587 -19.126 1.00 63.19 179 ALA A CA 1
ATOM 1353 C C . ALA A 1 179 ? -13.522 -2.069 -19.154 1.00 63.19 179 ALA A C 1
ATOM 1355 O O . ALA A 1 179 ? -13.794 -2.789 -18.196 1.00 63.19 179 ALA A O 1
ATOM 1356 N N . ARG A 1 180 ? -12.761 -2.494 -20.173 1.00 60.59 180 ARG A N 1
ATOM 1357 C CA . ARG A 1 180 ? -12.208 -3.856 -20.265 1.00 60.59 180 ARG A CA 1
ATOM 1358 C C . ARG A 1 180 ? -11.242 -4.181 -19.131 1.00 60.59 180 ARG A C 1
ATOM 1360 O O . ARG A 1 180 ? -11.288 -5.288 -18.612 1.00 60.59 180 ARG A O 1
ATOM 1367 N N . ALA A 1 181 ? -10.396 -3.241 -18.708 1.00 55.97 181 ALA A N 1
ATOM 1368 C CA . ALA A 1 181 ? -9.521 -3.439 -17.553 1.00 55.97 181 ALA A CA 1
ATOM 1369 C C . ALA A 1 181 ? -10.335 -3.609 -16.259 1.00 55.97 181 ALA A C 1
ATOM 1371 O O . ALA A 1 181 ? -10.047 -4.498 -15.458 1.00 55.97 181 ALA A O 1
ATOM 1372 N N . ALA A 1 182 ? -11.389 -2.809 -16.071 1.00 62.72 182 ALA A N 1
ATOM 1373 C CA . ALA A 1 182 ? -12.310 -2.977 -14.951 1.00 62.72 182 ALA A CA 1
ATOM 1374 C C . ALA A 1 182 ? -13.044 -4.329 -15.009 1.00 62.72 182 ALA A C 1
ATOM 1376 O O . ALA A 1 182 ? -13.192 -4.982 -13.977 1.00 62.72 182 ALA A O 1
ATOM 1377 N N . ASP A 1 183 ? -13.457 -4.775 -16.197 1.00 68.19 183 ASP A N 1
ATOM 1378 C CA . ASP A 1 183 ? -14.056 -6.095 -16.408 1.00 68.19 183 ASP A CA 1
ATOM 1379 C C . ASP A 1 183 ? -13.071 -7.233 -16.149 1.00 68.19 183 ASP A C 1
ATOM 1381 O O . ASP A 1 183 ? -13.439 -8.201 -15.493 1.00 68.19 183 ASP A O 1
ATOM 1385 N N . ALA A 1 184 ? -11.813 -7.102 -16.568 1.00 64.62 184 ALA A N 1
ATOM 1386 C CA . ALA A 1 184 ? -10.763 -8.078 -16.294 1.00 64.62 184 ALA A CA 1
ATOM 1387 C C . ALA A 1 184 ? -10.477 -8.188 -14.791 1.00 64.62 184 ALA A C 1
ATOM 1389 O O . ALA A 1 184 ? -10.374 -9.292 -14.264 1.00 64.62 184 ALA A O 1
ATOM 1390 N N . VAL A 1 185 ? -10.428 -7.062 -14.069 1.00 62.66 185 VAL A N 1
ATOM 1391 C CA . VAL A 1 185 ? -10.288 -7.060 -12.603 1.00 62.66 185 VAL A CA 1
ATOM 1392 C C . VAL A 1 185 ? -11.509 -7.703 -11.937 1.00 62.66 185 VAL A C 1
ATOM 1394 O O . VAL A 1 185 ? -11.349 -8.513 -11.023 1.00 62.66 185 VAL A O 1
ATOM 1397 N N . ARG A 1 186 ? -12.729 -7.396 -12.403 1.00 71.06 186 ARG A N 1
ATOM 1398 C CA . ARG A 1 186 ? -13.962 -8.047 -11.924 1.00 71.06 186 ARG A CA 1
ATOM 1399 C C . ARG A 1 186 ? -13.958 -9.549 -12.203 1.00 71.06 186 ARG A C 1
ATOM 1401 O O . ARG A 1 186 ? -14.372 -10.321 -11.344 1.00 71.06 186 ARG A O 1
ATOM 1408 N N . GLN A 1 187 ? -13.498 -9.964 -13.380 1.00 68.75 187 GLN A N 1
ATOM 1409 C CA . GLN A 1 187 ? -13.399 -11.367 -13.760 1.00 68.75 187 GLN A CA 1
ATOM 1410 C C . GLN A 1 187 ? -12.384 -12.092 -12.886 1.00 68.75 187 GLN A C 1
ATOM 1412 O O . GLN A 1 187 ? -12.735 -13.088 -12.271 1.00 68.75 187 GLN A O 1
ATOM 1417 N N . MET A 1 188 ? -11.185 -11.534 -12.729 1.00 64.12 188 MET A N 1
ATOM 1418 C CA . MET A 1 188 ? -10.154 -12.091 -11.858 1.00 64.12 188 MET A CA 1
ATOM 1419 C C . MET A 1 188 ? -10.648 -12.220 -10.412 1.00 64.12 188 MET A C 1
ATOM 1421 O O . MET A 1 188 ? -10.415 -13.239 -9.771 1.00 64.12 188 MET A O 1
ATOM 1425 N N . HIS A 1 189 ? -11.380 -11.225 -9.901 1.00 66.19 189 HIS A N 1
ATOM 1426 C CA . HIS A 1 189 ? -12.002 -11.315 -8.580 1.00 66.19 189 HIS A CA 1
ATOM 1427 C C . HIS A 1 189 ? -13.008 -12.472 -8.489 1.00 66.19 189 HIS A C 1
ATOM 1429 O O . HIS A 1 189 ? -12.952 -13.242 -7.532 1.00 66.19 189 HIS A O 1
ATOM 1435 N N . ARG A 1 190 ? -13.887 -12.632 -9.490 1.00 69.25 190 ARG A N 1
ATOM 1436 C CA . ARG A 1 190 ? -14.828 -13.763 -9.558 1.00 69.25 190 ARG A CA 1
ATOM 1437 C C . ARG A 1 190 ? -14.104 -15.104 -9.626 1.00 69.25 190 ARG A C 1
ATOM 1439 O O . ARG A 1 190 ? -14.462 -16.007 -8.881 1.00 69.25 190 ARG A O 1
ATOM 1446 N N . ASP A 1 191 ? -13.074 -15.221 -10.455 1.00 69.06 191 ASP A N 1
ATOM 1447 C CA . ASP A 1 191 ? -12.303 -16.456 -10.618 1.00 69.06 191 ASP A CA 1
ATOM 1448 C C . ASP A 1 191 ? -11.592 -16.850 -9.316 1.00 69.06 191 ASP A C 1
ATOM 1450 O O . ASP A 1 191 ? -11.575 -18.024 -8.945 1.00 69.06 191 ASP A O 1
ATOM 1454 N N . ILE A 1 192 ? -11.046 -15.869 -8.587 1.00 66.19 192 ILE A N 1
ATOM 1455 C CA . ILE A 1 192 ? -10.453 -16.084 -7.262 1.00 66.19 192 ILE A CA 1
ATOM 1456 C C . ILE A 1 192 ? -11.511 -16.609 -6.285 1.00 66.19 192 ILE A C 1
ATOM 1458 O O . ILE A 1 192 ? -11.270 -17.619 -5.628 1.00 66.19 192 ILE A O 1
ATOM 1462 N N . LEU A 1 193 ? -12.682 -15.967 -6.206 1.00 69.81 193 LEU A N 1
ATOM 1463 C CA . LEU A 1 193 ? -13.761 -16.402 -5.313 1.00 69.81 193 LEU A CA 1
ATOM 1464 C C . LEU A 1 193 ? -14.254 -17.815 -5.653 1.00 69.81 193 LEU A C 1
ATOM 1466 O O . LEU A 1 193 ? -14.323 -18.654 -4.760 1.00 69.81 193 LEU A O 1
ATOM 1470 N N . LEU A 1 194 ? -14.485 -18.115 -6.935 1.00 75.50 194 LEU A N 1
ATOM 1471 C CA . LEU A 1 194 ? -14.875 -19.452 -7.398 1.00 75.50 194 LEU A CA 1
ATOM 1472 C C . LEU A 1 194 ? -13.824 -20.512 -7.053 1.00 75.50 194 LEU A C 1
ATOM 1474 O O . LEU A 1 194 ? -14.160 -21.645 -6.707 1.00 75.50 194 LEU A O 1
ATOM 1478 N N . ARG A 1 195 ? -12.535 -20.162 -7.134 1.00 68.06 195 ARG A N 1
ATOM 1479 C CA . ARG A 1 195 ? -11.451 -21.067 -6.743 1.00 68.06 195 ARG A CA 1
ATOM 1480 C C . ARG A 1 195 ? -11.471 -21.349 -5.241 1.00 68.06 195 ARG A C 1
ATOM 1482 O O . ARG A 1 195 ? -11.288 -22.501 -4.860 1.00 68.06 195 ARG A O 1
ATOM 1489 N N . TYR A 1 196 ? -11.720 -20.342 -4.405 1.00 68.62 196 TYR A N 1
ATOM 1490 C CA . TYR A 1 196 ? -11.875 -20.535 -2.959 1.00 68.62 196 TYR A CA 1
ATOM 1491 C C . TYR A 1 196 ? -13.125 -21.344 -2.605 1.00 68.62 196 TYR A C 1
ATOM 1493 O O . TYR A 1 196 ? -13.042 -22.223 -1.751 1.00 68.62 196 TYR A O 1
ATOM 1501 N N . GLU A 1 197 ? -14.253 -21.109 -3.277 1.00 71.50 197 GLU A N 1
ATOM 1502 C CA . GLU A 1 197 ? -15.470 -21.913 -3.107 1.00 71.50 197 GLU A CA 1
ATOM 1503 C C . GLU A 1 197 ? -15.222 -23.381 -3.457 1.00 71.50 197 GLU A C 1
ATOM 1505 O O . GLU A 1 197 ? -15.607 -24.264 -2.693 1.00 71.50 197 GLU A O 1
ATOM 1510 N N . ARG A 1 198 ? -14.506 -23.651 -4.556 1.00 72.69 198 ARG A N 1
ATOM 1511 C CA . ARG A 1 198 ? -14.119 -25.015 -4.929 1.00 72.69 198 ARG A CA 1
ATOM 1512 C C . ARG A 1 198 ? -13.218 -25.660 -3.877 1.00 72.69 198 ARG A C 1
ATOM 1514 O O . ARG A 1 198 ? -13.489 -26.777 -3.469 1.00 72.69 198 ARG A O 1
ATOM 1521 N N . ILE A 1 199 ? -12.203 -24.947 -3.380 1.00 68.31 199 ILE A N 1
ATOM 1522 C CA . ILE A 1 199 ? -11.333 -25.451 -2.302 1.00 68.31 199 ILE A CA 1
ATOM 1523 C C . ILE A 1 199 ? -12.152 -25.757 -1.039 1.00 68.31 199 ILE A C 1
ATOM 1525 O O . ILE A 1 199 ? -11.949 -26.794 -0.414 1.00 68.31 199 ILE A O 1
ATOM 1529 N N . ALA A 1 200 ? -13.099 -24.893 -0.666 1.00 66.88 200 ALA A N 1
ATOM 1530 C CA . ALA A 1 200 ? -13.969 -25.123 0.484 1.00 66.88 200 ALA A CA 1
ATOM 1531 C C . ALA A 1 200 ? -14.873 -26.355 0.290 1.00 66.88 200 ALA A C 1
ATOM 1533 O O . ALA A 1 200 ? -15.042 -27.142 1.221 1.00 66.88 200 ALA A O 1
ATOM 1534 N N . GLN A 1 201 ? -15.410 -26.553 -0.917 1.00 74.44 201 GLN A N 1
ATOM 1535 C CA . GLN A 1 201 ? -16.182 -27.745 -1.282 1.00 74.44 201 GLN A CA 1
ATOM 1536 C C . GLN A 1 201 ? -15.321 -29.011 -1.255 1.00 74.44 201 GLN A C 1
ATOM 1538 O O . GLN A 1 201 ? -15.749 -30.017 -0.696 1.00 74.44 201 GLN A O 1
ATOM 1543 N N . ASP A 1 202 ? -14.099 -28.954 -1.782 1.00 73.19 202 ASP A N 1
ATOM 1544 C CA . ASP A 1 202 ? -13.156 -30.075 -1.784 1.00 73.19 202 ASP A CA 1
ATOM 1545 C C . ASP A 1 202 ? -12.766 -30.474 -0.350 1.00 73.19 202 ASP A C 1
ATOM 1547 O O . ASP A 1 202 ? -12.723 -31.661 -0.024 1.00 73.19 202 ASP A O 1
ATOM 1551 N N . VAL A 1 203 ? -12.552 -29.497 0.540 1.00 69.56 203 VAL A N 1
ATOM 1552 C CA . VAL A 1 203 ? -12.296 -29.733 1.973 1.00 69.56 203 VAL A CA 1
ATOM 1553 C C . VAL A 1 203 ? -13.529 -30.304 2.681 1.00 69.56 203 VAL A C 1
ATOM 1555 O O . VAL A 1 203 ? -13.386 -31.188 3.524 1.00 69.56 203 VAL A O 1
ATOM 1558 N N . ALA A 1 204 ? -14.739 -29.851 2.341 1.00 72.38 204 ALA A N 1
ATOM 1559 C CA . ALA A 1 204 ? -15.976 -30.401 2.898 1.00 72.38 204 ALA A CA 1
ATOM 1560 C C . ALA A 1 204 ? -16.241 -31.842 2.421 1.00 72.38 204 ALA A C 1
ATOM 1562 O O . ALA A 1 204 ? -16.678 -32.683 3.205 1.00 72.38 204 ALA A O 1
ATOM 1563 N N . TYR A 1 205 ? -15.944 -32.135 1.152 1.00 79.12 205 TYR A N 1
ATOM 1564 C CA . TYR A 1 205 ? -16.100 -33.456 0.542 1.00 79.12 205 TYR A CA 1
ATOM 1565 C C . TYR A 1 205 ? -15.024 -34.445 1.011 1.00 79.12 205 TYR A C 1
ATOM 1567 O O . TYR A 1 205 ? -15.295 -35.630 1.201 1.00 79.12 205 TYR A O 1
ATOM 1575 N N . ASN A 1 206 ? -13.801 -33.965 1.248 1.00 78.38 206 ASN A N 1
ATOM 1576 C CA . ASN A 1 206 ? -12.707 -34.754 1.795 1.00 78.38 206 ASN A CA 1
ATOM 1577 C C . ASN A 1 206 ? -12.028 -34.008 2.960 1.00 78.38 206 ASN A C 1
ATOM 1579 O O . ASN A 1 206 ? -11.016 -33.330 2.759 1.00 78.38 206 ASN A O 1
ATOM 1583 N N . PRO A 1 207 ? -12.507 -34.205 4.205 1.00 72.94 207 PRO A N 1
ATOM 1584 C CA . PRO A 1 207 ? -11.991 -33.524 5.398 1.00 72.94 207 PRO A CA 1
ATOM 1585 C C . PRO A 1 207 ? -10.497 -33.750 5.665 1.00 72.94 207 PRO A C 1
ATOM 1587 O O . PRO A 1 207 ? -9.878 -33.016 6.435 1.00 72.94 207 PRO A O 1
ATOM 1590 N N . ARG A 1 208 ? -9.890 -34.765 5.034 1.00 71.62 208 ARG A N 1
ATOM 1591 C CA . ARG A 1 208 ? -8.449 -35.026 5.126 1.00 71.62 208 ARG A CA 1
ATOM 1592 C C . ARG A 1 208 ? -7.622 -33.963 4.395 1.00 71.62 208 ARG A C 1
ATOM 1594 O O . ARG A 1 208 ? -6.492 -33.733 4.804 1.00 71.62 208 ARG A O 1
ATOM 1601 N N . LEU A 1 209 ? -8.183 -33.282 3.388 1.00 60.81 209 LEU A N 1
ATOM 1602 C CA . LEU A 1 209 ? -7.536 -32.168 2.679 1.00 60.81 209 LEU A CA 1
ATOM 1603 C C . LEU A 1 209 ? -7.410 -30.902 3.542 1.00 60.81 209 LEU A C 1
ATOM 1605 O O . LEU A 1 209 ? -6.526 -30.088 3.302 1.00 60.81 209 LEU A O 1
ATOM 1609 N N . GLY A 1 210 ? -8.259 -30.745 4.565 1.00 57.91 210 GLY A N 1
ATOM 1610 C CA . GLY A 1 210 ? -8.169 -29.646 5.534 1.00 57.91 210 GLY A CA 1
ATOM 1611 C C . GLY A 1 210 ? -7.094 -29.844 6.610 1.00 57.91 210 GLY A C 1
ATOM 1612 O O . GLY A 1 210 ? -6.802 -28.917 7.364 1.00 57.91 210 GLY A O 1
ATOM 1613 N N . ARG A 1 211 ? -6.490 -31.038 6.704 1.00 54.78 211 ARG A N 1
ATOM 1614 C CA . ARG A 1 211 ? -5.366 -31.301 7.610 1.00 54.78 211 ARG A CA 1
ATOM 1615 C C . ARG A 1 211 ? -4.063 -30.959 6.892 1.00 54.78 211 ARG A C 1
ATOM 1617 O O . ARG A 1 211 ? -3.479 -31.808 6.225 1.00 54.78 211 ARG A O 1
ATOM 1624 N N . LEU A 1 212 ? -3.610 -29.715 7.034 1.00 50.97 212 LEU A N 1
ATOM 1625 C CA . LEU A 1 212 ? -2.241 -29.340 6.672 1.00 50.97 212 LEU A CA 1
ATOM 1626 C C . LEU A 1 212 ? -1.250 -30.278 7.399 1.00 50.97 212 LEU A C 1
ATOM 1628 O O . LEU A 1 212 ? -1.408 -30.505 8.604 1.00 50.97 212 LEU A O 1
ATOM 1632 N N . PRO A 1 213 ? -0.234 -30.833 6.718 1.00 44.88 213 PRO A N 1
ATOM 1633 C CA . PRO A 1 213 ? 0.829 -31.569 7.386 1.00 44.88 213 PRO A CA 1
ATOM 1634 C C . PRO A 1 213 ? 1.680 -30.572 8.185 1.00 44.88 213 PRO A C 1
ATOM 1636 O O . PRO A 1 213 ? 2.440 -29.807 7.602 1.00 44.88 213 PRO A O 1
ATOM 1639 N N . GLY A 1 214 ? 1.535 -30.555 9.514 1.00 48.53 214 GLY A N 1
ATOM 1640 C CA . GLY A 1 214 ? 2.407 -29.771 10.401 1.00 48.53 214 GLY A CA 1
ATOM 1641 C C . GLY A 1 214 ? 1.723 -28.806 11.372 1.00 48.53 214 GLY A C 1
ATOM 1642 O O . GLY A 1 214 ? 2.307 -27.777 11.696 1.00 48.53 214 GLY A O 1
ATOM 1643 N N . GLY A 1 215 ? 0.517 -29.114 11.863 1.00 37.16 215 GLY A N 1
ATOM 1644 C CA . GLY A 1 215 ? -0.053 -28.405 13.013 1.00 37.16 215 GLY A CA 1
ATOM 1645 C C . GLY A 1 215 ? 0.860 -28.532 14.236 1.00 37.16 215 GLY A C 1
ATOM 1646 O O . GLY A 1 215 ? 0.906 -29.577 14.875 1.00 37.16 215 GLY A O 1
ATOM 1647 N N . TYR A 1 216 ? 1.613 -27.472 14.514 1.00 40.66 216 TYR A N 1
ATOM 1648 C CA . TYR A 1 216 ? 2.438 -27.299 15.702 1.00 40.66 216 TYR A CA 1
ATOM 1649 C C . TYR A 1 216 ? 1.505 -27.219 16.920 1.00 40.66 216 TYR A C 1
ATOM 1651 O O . TYR A 1 216 ? 0.753 -26.254 17.055 1.00 40.66 216 TYR A O 1
ATOM 1659 N N . GLU A 1 217 ? 1.510 -28.236 17.783 1.00 36.25 217 GLU A N 1
ATOM 1660 C CA . GLU A 1 217 ? 0.893 -28.137 19.109 1.00 36.25 217 GLU A CA 1
ATOM 1661 C C . GLU A 1 217 ? 1.751 -27.197 19.973 1.00 36.25 217 GLU A C 1
ATOM 1663 O O . GLU A 1 217 ? 2.937 -27.480 20.177 1.00 36.25 217 GLU A O 1
ATOM 1668 N N . PRO A 1 218 ? 1.215 -26.076 20.483 1.00 48.75 218 PRO A N 1
ATOM 1669 C CA . PRO A 1 218 ? 1.926 -25.296 21.480 1.00 48.75 218 PRO A CA 1
ATOM 1670 C C . PRO A 1 218 ? 1.918 -26.074 22.804 1.00 48.75 218 PRO A C 1
ATOM 1672 O O . PRO A 1 218 ? 0.854 -26.367 23.350 1.00 48.75 218 PRO A O 1
ATOM 1675 N N . ARG A 1 219 ? 3.112 -26.426 23.291 1.00 48.62 219 ARG A N 1
ATOM 1676 C CA . ARG A 1 219 ? 3.346 -26.768 24.701 1.00 48.62 219 ARG A CA 1
ATOM 1677 C C . ARG A 1 219 ? 3.480 -25.503 25.532 1.00 48.62 219 ARG A C 1
ATOM 1679 O O . ARG A 1 219 ? 4.076 -24.535 25.005 1.00 48.62 219 ARG A O 1
#

Sequence (219 aa):
MRSCWLPAIVGGPFARRRAAALLRFVRDGRDRAGLRTIVLPRTAAGRGVPMAKTVRELTVGNAGSSLRLAVAVDPAAIAAHRSQRSALQSNLRMAEEWDLDIALDLAIPTSAAWEAEAAVLRLLPRLRIVRLPCRSDRVADDTTRVVERTVAMLVDQGYAGTFSLLPPPSHGMDMQSAARAADAVRQMHRDILLRYERIAQDVAYNPRLGRLPGGYEPR

pLDDT: mean 80.26, std 14.72, range [36.25, 96.38]